Protein AF-A0A7X9DSJ4-F1 (afdb_monomer_lite)

Foldseek 3Di:
DDDDDDDDDDDDDDDDDDDDDDDDDDDDDDDDDDDDDDDDDDDDPPPPPPPPPQLWKWKFKDAAVPDTWIWIDDDQWIDIPQDTWGDDPQWIWDGHNNWTWIWGQDPQWIFTATNNFTGTWGWDADPFKIKIWDDRRNKTWMWMFGQFWTWIDTVQWIDTWGHDDDQKIKDWITDNPDIGIIIMGIDSDHSVNCRVPVVSRVSVRVNRVVD

Secondary structure (DSSP, 8-state):
-----------------------------------------PPP---------TT-EEEEEEETTTEEEEEEE-SSEEE-SSEEEEEETTEEEEEETTEEEEEEEETTEEEEEETTEEEEEEEEEETTEEEEEEEETTEEEEEEEESSEEEEEETTEEEEEEEEETTEEEEEEEETTEEEEEEEEEESS-HHHHHH-HHHHHHHHHHHH--

Structure (mmCIF, N/CA/C/O backbone):
data_AF-A0A7X9DSJ4-F1
#
_entry.id   AF-A0A7X9DSJ4-F1
#
loop_
_atom_site.group_PDB
_atom_site.id
_atom_site.type_symbol
_atom_site.label_atom_id
_atom_site.label_alt_id
_atom_site.label_comp_id
_atom_site.label_asym_id
_atom_site.label_entity_id
_atom_site.label_seq_id
_atom_site.pdbx_PDB_ins_code
_atom_site.Cartn_x
_atom_site.Cartn_y
_atom_site.Cartn_z
_atom_site.occupancy
_atom_site.B_iso_or_equiv
_atom_site.auth_seq_id
_atom_site.auth_comp_id
_atom_site.auth_asym_id
_atom_site.auth_atom_id
_atom_site.pdbx_PDB_model_num
ATOM 1 N N . MET A 1 1 ? 26.636 21.315 -38.950 1.00 48.81 1 MET A N 1
ATOM 2 C CA . MET A 1 1 ? 25.655 21.367 -40.055 1.00 48.81 1 MET A CA 1
ATOM 3 C C . MET A 1 1 ? 26.065 20.341 -41.105 1.00 48.81 1 MET A C 1
ATOM 5 O O . MET A 1 1 ? 26.840 20.659 -41.990 1.00 48.81 1 MET A O 1
ATOM 9 N N . VAL A 1 2 ? 25.610 19.097 -40.946 1.00 44.59 2 VAL A N 1
ATOM 10 C CA . VAL A 1 2 ? 25.737 17.992 -41.918 1.00 44.59 2 VAL A CA 1
ATOM 11 C C . VAL A 1 2 ? 24.377 17.284 -41.925 1.00 44.59 2 VAL A C 1
ATOM 13 O O . VAL A 1 2 ? 23.635 17.396 -40.947 1.00 44.59 2 VAL A O 1
ATOM 16 N N . GLN A 1 3 ? 23.993 16.673 -43.043 1.00 40.19 3 GLN A N 1
ATOM 17 C CA . GLN A 1 3 ? 22.595 16.408 -43.380 1.00 40.19 3 GLN A CA 1
ATOM 18 C C . GLN A 1 3 ? 22.399 14.958 -43.846 1.00 40.19 3 GLN A C 1
ATOM 20 O O . GLN A 1 3 ? 23.207 14.482 -44.637 1.00 40.19 3 GLN A O 1
ATOM 25 N N . LYS A 1 4 ? 21.253 14.355 -43.479 1.00 41.06 4 LYS A N 1
ATOM 26 C CA . LYS A 1 4 ? 20.725 13.077 -44.015 1.00 41.06 4 LYS A CA 1
ATOM 27 C C . LYS A 1 4 ? 21.565 11.829 -43.613 1.00 41.06 4 LYS A C 1
ATOM 29 O O . LYS A 1 4 ? 22.638 11.979 -43.047 1.00 41.06 4 LYS A O 1
ATOM 34 N N . GLU A 1 5 ? 21.103 10.583 -43.764 1.00 55.12 5 GLU A N 1
ATOM 35 C CA . GLU A 1 5 ? 19.899 10.052 -44.436 1.00 55.12 5 GLU A CA 1
ATOM 36 C C . GLU A 1 5 ? 18.991 9.211 -43.519 1.00 55.12 5 GLU A C 1
ATOM 38 O O . GLU A 1 5 ? 19.437 8.582 -42.564 1.00 55.12 5 GLU A O 1
ATOM 43 N N . PHE A 1 6 ? 17.694 9.194 -43.846 1.00 46.56 6 PHE A N 1
ATOM 44 C CA . PHE A 1 6 ? 16.763 8.151 -43.408 1.00 46.56 6 PHE A CA 1
ATOM 45 C C . PHE A 1 6 ? 16.950 6.924 -44.306 1.00 46.56 6 PHE A C 1
ATOM 47 O O . PHE A 1 6 ? 17.015 7.076 -45.524 1.00 46.56 6 PHE A O 1
ATOM 54 N N . CYS A 1 7 ? 16.886 5.720 -43.739 1.00 44.53 7 CYS A N 1
ATOM 55 C CA . CYS A 1 7 ? 16.567 4.514 -44.501 1.00 44.53 7 CYS A CA 1
ATOM 56 C C . CYS A 1 7 ? 15.375 3.814 -43.838 1.00 44.53 7 CYS A C 1
ATOM 58 O O . CYS A 1 7 ? 15.340 3.672 -42.617 1.00 44.53 7 CYS A O 1
ATOM 60 N N . SER A 1 8 ? 14.372 3.439 -44.634 1.00 41.41 8 SER A N 1
ATOM 61 C CA . SER A 1 8 ? 13.097 2.892 -44.162 1.00 41.41 8 SER A CA 1
ATOM 62 C C . SER A 1 8 ? 12.791 1.598 -44.904 1.00 41.41 8 SER A C 1
ATOM 64 O O . SER A 1 8 ? 12.590 1.612 -46.117 1.00 41.41 8 SER A O 1
ATOM 66 N N . CYS A 1 9 ? 12.738 0.486 -44.172 1.00 50.91 9 CYS A N 1
ATOM 67 C CA . CYS A 1 9 ? 12.429 -0.834 -44.716 1.00 50.91 9 CYS A CA 1
ATOM 68 C C . CYS A 1 9 ? 11.018 -1.268 -44.302 1.00 50.91 9 CYS A C 1
ATOM 70 O O . CYS A 1 9 ? 10.842 -2.117 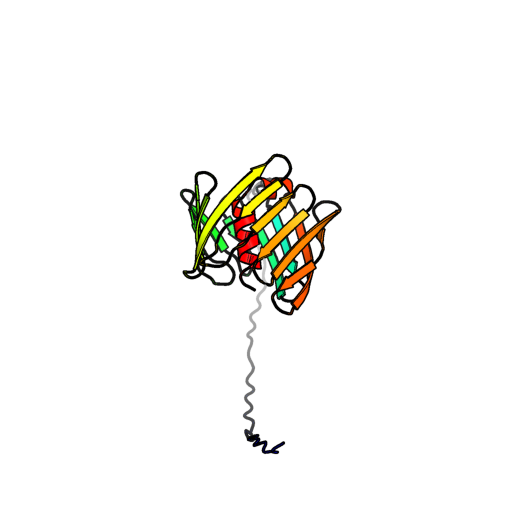-43.431 1.00 50.91 9 CYS A O 1
ATOM 72 N N . PHE A 1 10 ? 10.004 -0.689 -44.949 1.00 40.38 10 PHE A N 1
ATOM 73 C CA . PHE A 1 10 ? 8.662 -1.271 -44.955 1.00 40.38 10 PHE A CA 1
ATOM 74 C C . PHE A 1 10 ? 8.663 -2.525 -45.840 1.00 40.38 10 PHE A C 1
ATOM 76 O O . PHE A 1 10 ? 8.899 -2.433 -47.042 1.00 40.38 10 PHE A O 1
ATOM 83 N N . ALA A 1 11 ? 8.361 -3.685 -45.257 1.00 50.38 11 ALA A N 1
ATOM 84 C CA . ALA A 1 11 ? 8.130 -4.930 -45.986 1.00 50.38 11 ALA A CA 1
ATOM 85 C C . ALA A 1 11 ? 6.705 -5.421 -45.698 1.00 50.38 11 ALA A C 1
ATOM 87 O O . ALA A 1 11 ? 6.386 -5.774 -44.564 1.00 50.38 11 ALA A O 1
ATOM 88 N N . ALA A 1 12 ? 5.844 -5.421 -46.717 1.00 42.59 12 ALA A N 1
ATOM 89 C CA . ALA A 1 12 ? 4.442 -5.816 -46.599 1.00 42.59 12 ALA A CA 1
ATOM 90 C C . ALA A 1 12 ? 4.028 -6.740 -47.756 1.00 42.59 12 ALA A C 1
ATOM 92 O O . ALA A 1 12 ? 3.928 -6.297 -48.897 1.00 42.59 12 ALA A O 1
ATOM 93 N N . ALA A 1 13 ? 3.772 -8.013 -47.444 1.00 40.38 13 ALA A N 1
ATOM 94 C CA . ALA A 1 13 ? 3.062 -8.989 -48.277 1.00 40.38 13 ALA A CA 1
ATOM 95 C C . ALA A 1 13 ? 2.687 -10.212 -47.411 1.00 40.38 13 ALA A C 1
ATOM 97 O O . ALA A 1 13 ? 3.508 -10.658 -46.613 1.00 40.38 13 ALA A O 1
ATOM 98 N N . GLY A 1 14 ? 1.476 -10.766 -47.554 1.00 36.03 14 GLY A N 1
ATOM 99 C CA . GLY A 1 14 ? 1.031 -11.930 -46.764 1.00 36.03 14 GLY A CA 1
ATOM 100 C C . GLY A 1 14 ? -0.454 -12.266 -46.948 1.00 36.03 14 GLY A C 1
ATOM 101 O O . GLY A 1 14 ? -1.295 -11.795 -46.191 1.00 36.03 14 GLY A O 1
ATOM 102 N N . ILE A 1 15 ? -0.774 -13.030 -47.997 1.00 42.31 15 ILE A N 1
ATOM 103 C CA . ILE A 1 15 ? -2.127 -13.322 -48.525 1.00 42.31 15 ILE A CA 1
ATOM 104 C C . ILE A 1 15 ? -2.072 -14.791 -49.036 1.00 42.31 15 ILE A C 1
ATOM 106 O O . ILE A 1 15 ? -1.018 -15.186 -49.528 1.00 42.31 15 ILE A O 1
ATOM 110 N N . LEU A 1 16 ? -3.067 -15.689 -48.922 1.00 34.41 16 LEU A N 1
ATOM 111 C CA . LEU A 1 16 ? -4.536 -15.560 -48.913 1.00 34.41 16 LEU A CA 1
ATOM 112 C C . LEU A 1 16 ? -5.234 -16.486 -47.873 1.00 34.41 16 LEU A C 1
ATOM 114 O O . LEU A 1 16 ? -4.630 -17.394 -47.314 1.00 34.41 16 LEU A O 1
ATOM 118 N N . VAL A 1 17 ? -6.536 -16.244 -47.676 1.00 38.84 17 VAL A N 1
ATOM 119 C CA . VAL A 1 17 ? -7.607 -17.105 -47.112 1.00 38.84 17 VAL A CA 1
ATOM 120 C C . VAL A 1 17 ? -7.416 -18.631 -47.235 1.00 38.84 17 VAL A C 1
ATOM 122 O O . VAL A 1 17 ? -7.127 -19.126 -48.321 1.00 38.84 17 VAL A O 1
ATOM 125 N N . VAL A 1 18 ? -7.839 -19.374 -46.197 1.00 41.22 18 VAL A N 1
ATOM 126 C CA . VAL A 1 18 ? -8.614 -20.627 -46.362 1.00 41.22 18 VAL A CA 1
ATOM 127 C C . VAL A 1 18 ? -9.866 -20.586 -45.470 1.00 41.22 18 VAL A C 1
ATOM 129 O O . VAL A 1 18 ? -9.821 -20.116 -44.335 1.00 41.22 18 VAL A O 1
ATOM 132 N N . LEU A 1 19 ? -10.989 -21.057 -46.016 1.00 43.16 19 LEU A N 1
ATOM 133 C CA . LEU A 1 19 ? -12.319 -21.133 -45.403 1.00 43.16 19 LEU A CA 1
ATOM 134 C C . LEU A 1 19 ? -12.604 -22.572 -44.934 1.00 43.16 19 LEU A C 1
ATOM 136 O O . LEU A 1 19 ? -12.392 -23.494 -45.715 1.00 43.16 19 LEU A O 1
ATOM 140 N N . SER A 1 20 ? -13.180 -22.755 -43.740 1.00 44.22 20 SER A N 1
ATOM 141 C CA . SER A 1 20 ? -13.766 -24.039 -43.307 1.00 44.22 20 SER A CA 1
ATOM 142 C C . SER A 1 20 ? -15.042 -23.822 -42.491 1.00 44.22 20 SER A C 1
ATOM 144 O O . SER A 1 20 ? -15.003 -23.206 -41.430 1.00 44.22 20 SER A O 1
ATOM 146 N N . ILE A 1 21 ? -16.169 -24.350 -42.980 1.00 48.97 21 ILE A N 1
ATOM 147 C CA . ILE A 1 21 ? -17.488 -24.303 -42.329 1.00 48.97 21 ILE A CA 1
ATOM 148 C C . ILE A 1 21 ? -17.984 -25.740 -42.138 1.00 48.97 21 ILE A C 1
ATOM 150 O O . ILE A 1 21 ? -18.268 -26.395 -43.137 1.00 48.97 21 ILE A O 1
ATOM 154 N N . ILE A 1 22 ? -18.138 -26.215 -40.893 1.00 53.00 22 ILE A N 1
ATOM 155 C CA . ILE A 1 22 ? -18.895 -27.446 -40.583 1.00 53.00 22 ILE A CA 1
ATOM 156 C C . ILE A 1 22 ? -19.681 -27.299 -39.260 1.00 53.00 22 ILE A C 1
ATOM 158 O O . ILE A 1 22 ? -19.125 -27.374 -38.170 1.00 53.00 22 ILE A O 1
ATOM 162 N N . LEU A 1 23 ? -20.997 -27.131 -39.401 1.00 42.78 23 LEU A N 1
ATOM 163 C CA . LEU A 1 23 ? -22.072 -27.690 -38.551 1.00 42.78 23 LEU A CA 1
ATOM 164 C C . LEU A 1 23 ? -22.649 -28.911 -39.327 1.00 42.78 23 LEU A C 1
ATOM 166 O O . LEU A 1 23 ? -22.328 -28.996 -40.518 1.00 42.78 23 LEU A O 1
ATOM 170 N N .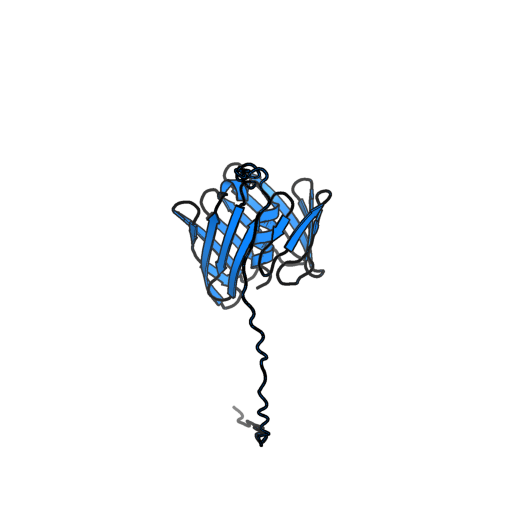 PRO A 1 24 ? -23.492 -29.838 -38.794 1.00 51.16 24 PRO A N 1
ATOM 171 C CA . PRO A 1 24 ? -24.394 -29.792 -37.619 1.00 51.16 24 PRO A CA 1
ATOM 172 C C . PRO A 1 24 ? -23.887 -30.714 -36.459 1.00 51.16 24 PRO A C 1
ATOM 174 O O . PRO A 1 24 ? -22.676 -30.740 -36.284 1.00 51.16 24 PRO A O 1
ATOM 177 N N . VAL A 1 25 ? -24.607 -31.422 -35.556 1.00 44.41 25 VAL A N 1
ATOM 178 C CA . VAL A 1 25 ? -25.984 -31.986 -35.438 1.00 44.41 25 VAL A CA 1
ATOM 179 C C . VAL A 1 25 ? -26.452 -32.041 -33.967 1.00 44.41 25 VAL A C 1
ATOM 181 O O . VAL A 1 25 ? -25.642 -32.212 -33.063 1.00 44.41 25 VAL A O 1
ATOM 184 N N . LEU A 1 26 ? -27.774 -31.968 -33.748 1.00 45.47 26 LEU A N 1
ATOM 185 C CA . LEU A 1 26 ? -28.480 -32.307 -32.500 1.00 45.47 26 LEU A CA 1
ATOM 186 C C . LEU A 1 26 ? -29.416 -33.518 -32.709 1.00 45.47 26 LEU A C 1
ATOM 188 O O . LEU A 1 26 ? -30.220 -33.486 -33.641 1.00 45.47 26 LEU A O 1
ATOM 192 N N . PRO A 1 27 ? -29.412 -34.513 -31.807 1.00 51.09 27 PRO A N 1
ATOM 193 C CA . PRO A 1 27 ? -30.591 -35.291 -31.416 1.00 51.09 27 PRO A CA 1
ATOM 194 C C . PRO A 1 27 ? -31.089 -34.781 -30.042 1.00 51.09 27 PRO A C 1
ATOM 196 O O . PRO A 1 27 ? -30.285 -34.545 -29.148 1.00 51.09 27 PRO A O 1
ATOM 199 N N . VAL A 1 28 ? -32.362 -34.469 -29.783 1.00 43.53 28 VAL A N 1
ATOM 200 C CA . VAL A 1 28 ? -33.632 -35.146 -30.120 1.00 43.53 28 VAL A CA 1
ATOM 201 C C . VAL A 1 28 ? -33.773 -36.513 -29.447 1.00 43.53 28 VAL A C 1
ATOM 203 O O . VAL A 1 28 ? -33.491 -37.550 -30.038 1.00 43.53 28 VAL A O 1
ATOM 206 N N . ALA A 1 29 ? -34.311 -36.489 -28.229 1.00 46.31 29 ALA A N 1
ATOM 207 C CA . ALA A 1 29 ? -35.190 -37.521 -27.689 1.00 46.31 29 ALA A CA 1
ATOM 208 C C . ALA A 1 29 ? -36.151 -36.849 -26.695 1.00 46.31 29 ALA A C 1
ATOM 210 O O . ALA A 1 29 ? -35.713 -36.098 -25.826 1.00 46.31 29 ALA A O 1
ATOM 211 N N . ALA A 1 30 ? -37.450 -37.094 -26.836 1.00 43.50 30 ALA A N 1
ATOM 212 C CA . ALA A 1 30 ? -38.469 -36.656 -25.888 1.00 43.50 30 ALA A CA 1
ATOM 213 C C . ALA A 1 30 ? -39.299 -37.871 -25.485 1.00 43.50 30 ALA A C 1
ATOM 215 O O . ALA A 1 30 ? -39.653 -38.673 -26.350 1.00 43.50 30 ALA A O 1
ATOM 216 N N . GLN A 1 31 ? -39.638 -37.989 -24.202 1.00 39.28 31 GLN A N 1
ATOM 217 C CA . GLN A 1 31 ? -40.705 -38.882 -23.769 1.00 39.28 31 GLN A CA 1
ATOM 218 C C . GLN A 1 31 ? -41.335 -38.390 -22.467 1.00 39.28 31 GLN A C 1
ATOM 220 O O . GLN A 1 31 ? -40.657 -38.132 -21.476 1.00 39.28 31 GLN A O 1
ATOM 225 N N . THR A 1 32 ? -42.653 -38.262 -22.519 1.00 39.47 32 THR A N 1
ATOM 226 C CA . THR A 1 32 ? -43.556 -38.040 -21.392 1.00 39.47 32 THR A CA 1
ATOM 227 C C . THR A 1 32 ? -44.101 -39.414 -21.003 1.00 39.47 32 THR A C 1
ATOM 229 O O . THR A 1 32 ? -44.481 -40.145 -21.913 1.00 39.47 32 THR A O 1
ATOM 232 N N . ASP A 1 33 ? -44.152 -39.776 -19.716 1.00 31.28 33 ASP A N 1
ATOM 233 C CA . ASP A 1 33 ? -45.454 -39.943 -19.047 1.00 31.28 33 ASP A CA 1
ATOM 234 C C . ASP A 1 33 ? -45.400 -40.136 -17.518 1.00 31.28 33 ASP A C 1
ATOM 236 O O . ASP A 1 33 ? -44.342 -40.218 -16.896 1.00 31.28 33 ASP A O 1
ATOM 240 N N . SER A 1 34 ? -46.593 -40.093 -16.927 1.00 35.91 34 SER A N 1
ATOM 241 C CA . SER A 1 34 ? -46.921 -39.884 -15.517 1.00 35.91 34 SER A CA 1
ATOM 242 C C . SER A 1 34 ? -46.767 -41.088 -14.562 1.00 35.91 34 SER A C 1
ATOM 244 O O . SER A 1 34 ? -47.079 -42.207 -14.950 1.00 35.91 34 SER A O 1
ATOM 246 N N . SER A 1 35 ? -46.398 -40.789 -13.298 1.00 38.53 35 SER A N 1
ATOM 247 C CA . SER A 1 35 ? -47.011 -41.182 -11.992 1.00 38.53 35 SER A CA 1
ATOM 248 C C . SER A 1 35 ? -47.638 -42.587 -11.764 1.00 38.53 35 SER A C 1
ATOM 250 O O . SER A 1 35 ? -48.257 -43.121 -12.677 1.00 38.53 35 SER A O 1
ATOM 252 N N . PRO A 1 36 ? -47.652 -43.139 -10.513 1.00 48.50 36 PRO A N 1
ATOM 253 C CA . PRO A 1 36 ? -47.895 -42.366 -9.278 1.00 48.50 36 PRO A CA 1
ATOM 254 C C . PRO A 1 36 ? -47.205 -42.791 -7.953 1.00 48.50 36 PRO A C 1
ATOM 256 O O . PRO A 1 36 ? -46.756 -43.914 -7.763 1.00 48.50 36 PRO A O 1
ATOM 259 N N . ALA A 1 37 ? -47.288 -41.863 -6.991 1.00 38.44 37 ALA A N 1
ATOM 260 C CA . ALA A 1 37 ? -47.445 -42.059 -5.541 1.00 38.44 37 ALA A CA 1
ATOM 261 C C . ALA A 1 37 ? -46.480 -42.982 -4.755 1.00 38.44 37 ALA A C 1
ATOM 263 O O . ALA A 1 37 ? -46.676 -44.192 -4.648 1.00 38.44 37 ALA A O 1
ATOM 264 N N . HIS A 1 38 ? -45.625 -42.343 -3.950 1.00 37.19 38 HIS A N 1
ATOM 265 C CA . HIS A 1 38 ? -45.510 -42.665 -2.521 1.00 37.19 38 HIS A CA 1
ATOM 266 C C . HIS A 1 38 ? -45.500 -41.368 -1.698 1.00 37.19 38 HIS A C 1
ATOM 268 O O . HIS A 1 38 ? -45.131 -40.316 -2.214 1.00 37.19 38 HIS A O 1
ATOM 274 N N . SER A 1 39 ? -45.965 -41.436 -0.448 1.00 49.19 39 SER A N 1
ATOM 275 C CA . SER A 1 39 ? -46.185 -40.272 0.422 1.00 49.19 39 SER A CA 1
ATOM 276 C C . SER A 1 39 ? -45.361 -40.397 1.700 1.00 49.19 39 SER A C 1
ATOM 278 O O . SER A 1 39 ? -45.647 -41.271 2.514 1.00 49.19 39 SER A O 1
ATOM 280 N N . ALA A 1 40 ? -44.389 -39.506 1.889 1.00 40.47 40 ALA A N 1
ATOM 281 C CA . ALA A 1 40 ? -43.654 -39.306 3.139 1.00 40.47 40 ALA A CA 1
ATOM 282 C C . ALA A 1 40 ? -43.169 -37.844 3.233 1.00 40.47 40 ALA A C 1
ATOM 284 O O . ALA A 1 40 ? -43.084 -37.170 2.211 1.00 40.47 40 ALA A O 1
ATOM 285 N N . GLU A 1 41 ? -42.929 -37.383 4.462 1.00 37.59 41 GLU A N 1
ATOM 286 C CA . GLU A 1 41 ? -42.745 -36.000 4.941 1.00 37.59 41 GLU A CA 1
ATOM 287 C C . GLU A 1 41 ? -42.092 -34.920 4.041 1.00 37.59 41 GLU A C 1
ATOM 289 O O . GLU A 1 41 ? -41.207 -35.201 3.230 1.00 37.59 41 GLU A O 1
ATOM 294 N N . PRO A 1 42 ? -42.437 -33.630 4.267 1.00 47.00 42 PRO A N 1
ATOM 295 C CA . PRO A 1 42 ? -41.604 -32.525 3.811 1.00 47.00 42 PRO A CA 1
ATOM 296 C C . PRO A 1 42 ? -40.302 -32.491 4.636 1.00 47.00 42 PRO A C 1
ATOM 298 O O . PRO A 1 42 ? -40.380 -32.482 5.866 1.00 47.00 42 PRO A O 1
ATOM 301 N N . PRO A 1 43 ? -39.109 -32.422 4.018 1.00 46.03 43 PRO A N 1
ATOM 302 C CA . PRO A 1 43 ? -37.910 -32.053 4.759 1.00 46.03 43 PRO A CA 1
ATOM 303 C C . PRO A 1 43 ? -38.076 -30.619 5.274 1.00 46.03 43 PRO A C 1
ATOM 305 O O . PRO A 1 43 ? -38.567 -29.751 4.545 1.00 46.03 43 PRO A O 1
ATOM 308 N N . ASP A 1 44 ? -37.694 -30.387 6.530 1.00 38.53 44 ASP A N 1
ATOM 309 C CA . ASP A 1 44 ? -37.884 -29.103 7.199 1.00 38.53 44 ASP A CA 1
ATOM 310 C C . ASP A 1 44 ? -37.329 -27.922 6.402 1.00 38.53 44 ASP A C 1
ATOM 312 O O . ASP A 1 44 ? -36.310 -28.012 5.709 1.00 38.53 44 ASP A O 1
ATOM 316 N N . ALA A 1 45 ? -37.971 -26.768 6.584 1.00 45.09 45 ALA A N 1
ATOM 317 C CA . ALA A 1 45 ? -37.406 -25.498 6.173 1.00 45.09 45 ALA A CA 1
ATOM 318 C C . ALA A 1 45 ? -36.155 -25.208 7.017 1.00 45.09 45 ALA A C 1
ATOM 320 O O . ALA A 1 45 ? -36.218 -24.501 8.026 1.00 45.09 45 ALA A O 1
ATOM 321 N N . ILE A 1 46 ? -35.005 -25.718 6.565 1.00 44.75 46 ILE A N 1
ATOM 322 C CA . ILE A 1 46 ? -33.697 -25.171 6.913 1.00 44.75 46 ILE A CA 1
ATOM 323 C C . ILE A 1 46 ? -33.679 -23.751 6.350 1.00 44.75 46 ILE A C 1
ATOM 325 O O . ILE A 1 46 ? -33.235 -23.487 5.235 1.00 44.75 46 ILE A O 1
ATOM 329 N N . SER A 1 47 ? -34.212 -22.827 7.145 1.00 46.91 47 SER A N 1
ATOM 330 C CA . SER A 1 47 ? -33.850 -21.429 7.068 1.00 46.91 47 SER A CA 1
ATOM 331 C C . SER A 1 47 ? -32.360 -21.390 7.357 1.00 46.91 47 SER A C 1
ATOM 333 O O . SER A 1 47 ? -31.965 -21.377 8.523 1.00 46.91 47 SER A O 1
ATOM 335 N N . GLU A 1 48 ? -31.543 -21.413 6.301 1.00 41.47 48 GLU A N 1
ATOM 336 C CA . GLU A 1 48 ? -30.138 -21.046 6.388 1.00 41.47 48 GLU A CA 1
ATOM 337 C C . GLU A 1 48 ? -30.101 -19.669 7.045 1.00 41.47 48 GLU A C 1
ATOM 339 O O . GLU A 1 48 ? -30.408 -18.644 6.430 1.00 41.47 48 GLU A O 1
ATOM 344 N N . ALA A 1 49 ? -29.787 -19.654 8.342 1.00 42.00 49 ALA A N 1
ATOM 345 C CA . ALA A 1 49 ? -29.340 -18.450 8.997 1.00 42.00 49 ALA A CA 1
ATOM 346 C C . ALA A 1 49 ? -28.116 -18.027 8.194 1.00 42.00 49 ALA A C 1
ATOM 348 O O . ALA A 1 49 ? -27.107 -18.731 8.206 1.00 42.00 49 ALA A O 1
ATOM 349 N N . ALA A 1 50 ? -28.254 -16.948 7.424 1.00 45.25 50 ALA A N 1
ATOM 350 C CA . ALA A 1 50 ? -27.158 -16.416 6.643 1.00 45.25 50 ALA A CA 1
ATOM 351 C C . ALA A 1 50 ? -26.055 -16.053 7.637 1.00 45.25 50 ALA A C 1
ATOM 353 O O . ALA A 1 50 ? -26.167 -15.035 8.324 1.00 45.25 50 ALA A O 1
ATOM 354 N N . GLU A 1 51 ? -25.052 -16.929 7.764 1.00 41.00 51 GLU A N 1
ATOM 355 C CA . GLU A 1 51 ? -23.926 -16.721 8.666 1.00 41.00 51 GLU A CA 1
ATOM 356 C C . GLU A 1 51 ? -23.388 -15.320 8.397 1.00 41.00 51 GLU A C 1
ATOM 358 O O . GLU A 1 51 ? -23.157 -14.967 7.234 1.00 41.00 51 GLU A O 1
ATOM 363 N N . GLU A 1 52 ? -23.245 -14.502 9.446 1.00 44.25 52 GLU A N 1
ATOM 364 C CA . GLU A 1 52 ? -22.787 -13.121 9.309 1.00 44.25 52 GLU A CA 1
ATOM 365 C C . GLU A 1 52 ? -21.366 -13.128 8.742 1.00 44.25 52 GLU A C 1
ATOM 367 O O . GLU A 1 52 ? -20.381 -13.232 9.474 1.00 44.25 52 GLU A O 1
ATOM 372 N N . SER A 1 53 ? -21.269 -13.085 7.408 1.00 47.59 53 SER A N 1
ATOM 373 C CA . SER A 1 53 ? -20.031 -13.404 6.709 1.00 47.59 53 SER A CA 1
ATOM 374 C C . SER A 1 53 ? -18.946 -12.443 7.195 1.00 47.59 53 SER A C 1
ATOM 376 O O . SER A 1 53 ? -19.144 -11.228 7.054 1.00 47.59 53 SER A O 1
ATOM 378 N N . PRO A 1 54 ? -17.843 -12.949 7.785 1.00 55.22 54 PRO A N 1
ATOM 379 C CA . PRO A 1 54 ? -16.978 -12.170 8.667 1.00 55.22 54 PRO A CA 1
ATOM 380 C C . PRO A 1 54 ? -16.530 -10.896 7.960 1.00 55.22 54 PRO A C 1
ATOM 382 O O . PRO A 1 54 ? -15.927 -10.978 6.890 1.00 55.22 54 PRO A O 1
ATOM 385 N N . ALA A 1 55 ? -16.922 -9.747 8.529 1.00 60.47 55 ALA A N 1
ATOM 386 C CA . ALA A 1 55 ? -17.174 -8.489 7.818 1.00 60.47 55 ALA A CA 1
ATOM 387 C C . ALA A 1 55 ? -16.140 -8.175 6.721 1.00 60.47 55 ALA A C 1
ATOM 389 O O . ALA A 1 55 ? -15.085 -7.586 6.967 1.00 60.47 55 ALA A O 1
ATOM 390 N N . ARG A 1 56 ? -16.456 -8.598 5.490 1.00 82.75 56 ARG A N 1
ATOM 391 C CA . ARG A 1 56 ? -15.496 -8.638 4.384 1.00 82.75 56 ARG A CA 1
ATOM 392 C C . ARG A 1 56 ? -15.133 -7.227 3.930 1.00 82.75 56 ARG A C 1
ATOM 394 O O . ARG A 1 56 ? -15.919 -6.553 3.265 1.00 82.75 56 ARG A O 1
ATOM 401 N N . CYS A 1 57 ? -13.918 -6.806 4.259 1.00 91.94 57 CYS A N 1
ATOM 402 C CA . CYS A 1 57 ? -13.363 -5.533 3.830 1.00 91.94 57 CYS A CA 1
ATOM 403 C C . CYS A 1 57 ? -13.055 -5.605 2.327 1.00 91.94 57 CYS A C 1
ATOM 405 O O . CYS A 1 57 ? -12.152 -6.324 1.913 1.00 91.94 57 CYS A O 1
ATOM 407 N N . ARG A 1 58 ? -13.803 -4.887 1.483 1.00 94.19 58 ARG A N 1
ATOM 408 C CA . ARG A 1 58 ? -13.474 -4.724 0.054 1.00 94.19 58 ARG A CA 1
ATOM 409 C C . ARG A 1 58 ? -12.911 -3.331 -0.175 1.00 94.19 58 ARG A C 1
ATOM 411 O O . ARG A 1 58 ? -13.503 -2.351 0.264 1.00 94.19 58 ARG A O 1
ATOM 418 N N . ILE A 1 59 ? -11.807 -3.243 -0.902 1.00 95.06 59 ILE A N 1
ATOM 419 C CA . ILE A 1 59 ? -11.146 -2.003 -1.296 1.00 95.06 59 ILE A CA 1
ATOM 420 C C . ILE A 1 59 ? -11.114 -1.953 -2.824 1.00 95.06 59 ILE A C 1
ATOM 422 O O . ILE A 1 59 ? -10.505 -2.809 -3.456 1.00 95.06 59 ILE A O 1
ATOM 426 N N . HIS A 1 60 ? -11.744 -0.940 -3.408 1.00 95.19 60 HIS A N 1
ATOM 427 C CA . HIS A 1 60 ? -11.653 -0.642 -4.834 1.00 95.19 60 HIS A CA 1
ATOM 428 C C . HIS A 1 60 ? -10.544 0.392 -5.072 1.00 95.19 60 HIS A C 1
ATOM 430 O O . HIS A 1 60 ? -10.570 1.471 -4.466 1.00 95.19 60 HIS A O 1
ATOM 436 N N . LEU A 1 61 ? -9.583 0.068 -5.940 1.00 94.00 61 LEU A N 1
ATOM 437 C CA . LEU A 1 61 ? -8.441 0.910 -6.308 1.00 94.00 61 LEU A CA 1
ATOM 438 C C . LEU A 1 61 ? -8.480 1.247 -7.797 1.00 94.00 61 LEU A C 1
ATOM 440 O O . LEU A 1 61 ? -8.494 0.348 -8.639 1.00 94.00 61 LEU A O 1
ATOM 444 N N . ARG A 1 62 ? -8.391 2.537 -8.133 1.00 94.31 62 ARG A N 1
ATOM 445 C CA . ARG A 1 62 ? -8.305 2.986 -9.526 1.00 94.31 62 ARG A CA 1
ATOM 446 C C . ARG A 1 62 ? -7.293 4.113 -9.694 1.00 94.31 62 ARG A C 1
ATOM 448 O O . ARG A 1 62 ? -7.438 5.162 -9.078 1.00 94.31 62 ARG A O 1
ATOM 455 N N . PHE A 1 63 ? -6.309 3.936 -10.575 1.00 91.38 63 PHE A N 1
ATOM 456 C CA . PHE A 1 63 ? -5.327 4.964 -10.954 1.00 91.38 63 PHE A CA 1
ATOM 457 C C . PHE A 1 63 ? -5.441 5.205 -12.468 1.00 91.38 63 PHE A C 1
ATOM 459 O O . PHE A 1 63 ? -4.839 4.491 -13.272 1.00 91.38 63 PHE A O 1
ATOM 466 N N . GLY A 1 64 ? -6.262 6.184 -12.861 1.00 88.75 64 GLY A N 1
ATOM 467 C CA . GLY A 1 64 ? -6.526 6.547 -14.257 1.00 88.75 64 GLY A CA 1
ATOM 468 C C . GLY A 1 64 ? -6.990 5.365 -15.118 1.00 88.75 64 GLY A C 1
ATOM 469 O O . GLY A 1 64 ? -8.100 4.854 -14.943 1.00 88.75 64 GLY A O 1
ATOM 470 N N . SER A 1 65 ? -6.126 4.974 -16.059 1.00 88.25 65 SER A N 1
ATOM 471 C CA . SER A 1 65 ? -6.217 3.770 -16.897 1.00 88.25 65 SER A CA 1
ATOM 472 C C . SER A 1 65 ? -5.127 2.728 -16.599 1.00 88.25 65 SER A C 1
ATOM 474 O O . SER A 1 65 ? -5.154 1.651 -17.189 1.00 88.25 65 SER A O 1
ATOM 476 N N . LEU A 1 66 ? -4.175 3.018 -15.700 1.00 85.00 66 LEU A N 1
ATOM 477 C CA . LEU A 1 66 ? -3.138 2.063 -15.293 1.00 85.00 66 LEU A CA 1
ATOM 478 C C . LEU A 1 66 ? -3.729 0.981 -14.389 1.00 85.00 66 LEU A C 1
ATOM 480 O O . LEU A 1 66 ? -3.496 -0.209 -14.601 1.00 85.00 66 LEU A O 1
ATOM 484 N N . LEU A 1 67 ? -4.487 1.402 -13.375 1.00 88.44 67 LEU A N 1
ATOM 485 C CA . LEU A 1 67 ? -5.060 0.520 -12.366 1.00 88.44 67 LEU A CA 1
ATOM 486 C C . LEU A 1 67 ? -6.584 0.617 -12.336 1.00 88.44 67 LEU A C 1
ATOM 488 O O . LEU A 1 67 ? -7.133 1.716 -12.293 1.00 88.44 67 LEU A O 1
ATOM 492 N N . ASN A 1 68 ? -7.226 -0.547 -12.270 1.00 92.44 68 ASN A N 1
ATOM 493 C CA . ASN A 1 68 ? -8.600 -0.762 -11.838 1.00 92.44 68 ASN A CA 1
ATOM 494 C C . ASN A 1 68 ? -8.652 -2.166 -11.207 1.00 92.44 68 ASN A C 1
ATOM 496 O O . ASN A 1 68 ? -8.532 -3.150 -11.932 1.00 92.44 68 ASN A O 1
ATOM 500 N N . GLU A 1 69 ? -8.722 -2.261 -9.879 1.00 91.56 69 GLU A N 1
ATOM 501 C CA . GLU A 1 69 ? -8.546 -3.510 -9.120 1.00 91.56 69 GLU A CA 1
ATOM 502 C C . GLU A 1 69 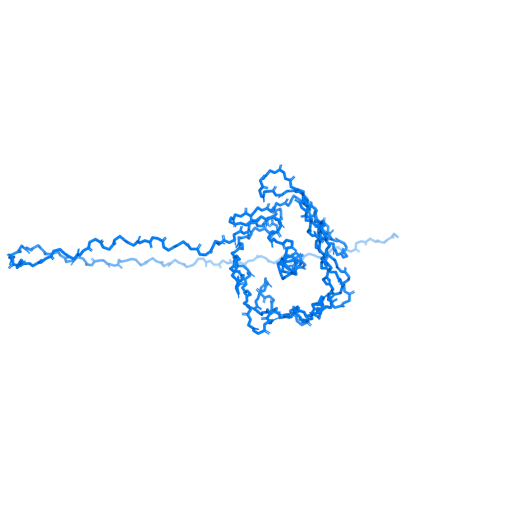? -9.454 -3.514 -7.881 1.00 91.56 69 GLU A C 1
ATOM 504 O O . GLU A 1 69 ? -9.411 -2.593 -7.063 1.00 91.56 69 GLU A O 1
ATOM 509 N N . ASP A 1 70 ? -10.244 -4.577 -7.721 1.00 93.88 70 ASP A N 1
ATOM 510 C CA . ASP A 1 70 ? -11.014 -4.846 -6.506 1.00 93.88 70 ASP A CA 1
ATOM 511 C C . ASP A 1 70 ? -10.252 -5.827 -5.610 1.00 93.88 70 ASP A C 1
ATOM 513 O O . ASP A 1 70 ? -10.054 -6.989 -5.966 1.00 93.88 70 ASP A O 1
ATOM 517 N N . VAL A 1 71 ? -9.854 -5.365 -4.425 1.00 93.94 71 VAL A N 1
ATOM 518 C CA . VAL A 1 71 ? -9.145 -6.153 -3.415 1.00 93.94 71 VAL A CA 1
ATOM 519 C C . VAL A 1 71 ? -10.100 -6.536 -2.287 1.00 93.94 71 VAL A C 1
ATOM 521 O O . VAL A 1 71 ? -10.624 -5.687 -1.569 1.00 93.94 71 VAL A O 1
ATOM 524 N N . LEU A 1 72 ? -10.302 -7.834 -2.100 1.00 94.50 72 LEU A N 1
ATOM 525 C CA . LEU A 1 72 ? -10.902 -8.429 -0.916 1.00 94.50 72 LEU A CA 1
ATOM 526 C C . LEU A 1 72 ? -9.832 -8.601 0.172 1.00 94.50 72 LEU A C 1
ATOM 528 O O . LEU A 1 72 ? -8.782 -9.197 -0.063 1.00 94.50 72 LEU A O 1
ATOM 532 N N . VAL A 1 73 ? -10.116 -8.095 1.366 1.00 93.25 73 VAL A N 1
ATOM 533 C CA . VAL A 1 73 ? -9.296 -8.211 2.571 1.00 93.25 73 VAL A CA 1
ATOM 534 C C . VAL A 1 73 ? -10.076 -9.024 3.600 1.00 93.25 73 VAL A C 1
ATOM 536 O O . VAL A 1 73 ? -11.133 -8.614 4.082 1.00 93.25 73 VAL A O 1
ATOM 539 N N . GLU A 1 74 ? -9.524 -10.180 3.938 1.00 91.50 74 GLU A N 1
ATOM 540 C CA . GLU A 1 74 ? -9.984 -11.064 5.004 1.00 91.50 74 GLU A CA 1
ATOM 541 C C . GLU A 1 74 ? -9.004 -10.945 6.195 1.00 91.50 74 GLU A C 1
ATOM 543 O O . GLU A 1 74 ? -8.201 -10.006 6.270 1.00 91.50 74 GLU A O 1
ATOM 548 N N . GLU A 1 75 ? -9.062 -11.858 7.164 1.00 87.62 75 GLU A N 1
ATOM 549 C CA . GLU A 1 75 ? -8.136 -11.851 8.305 1.00 87.62 75 GLU A CA 1
ATOM 550 C C . GLU A 1 75 ? -6.704 -12.184 7.845 1.00 87.62 75 GLU A C 1
ATOM 552 O O . GLU A 1 75 ? -5.832 -11.311 7.832 1.00 87.62 75 GLU A O 1
ATOM 557 N N . LYS A 1 76 ? -6.509 -13.423 7.369 1.00 91.94 76 LYS A N 1
ATOM 558 C CA . LYS A 1 76 ? -5.222 -14.011 6.948 1.00 91.94 76 LYS A CA 1
ATOM 559 C C . LYS A 1 76 ? -5.014 -14.055 5.425 1.00 91.94 76 LYS A C 1
ATOM 561 O O . LYS A 1 76 ? -4.154 -14.783 4.931 1.00 91.94 76 LYS A O 1
ATOM 566 N N . ARG A 1 77 ? -5.829 -13.337 4.646 1.00 93.88 77 ARG A N 1
ATOM 567 C CA . ARG A 1 77 ? -5.808 -13.383 3.174 1.00 93.88 77 ARG A CA 1
ATOM 568 C C . ARG A 1 77 ? -6.192 -12.045 2.564 1.00 93.88 77 ARG A C 1
ATOM 570 O O . ARG A 1 77 ? -7.101 -11.372 3.041 1.00 93.88 77 ARG A O 1
ATOM 577 N N . ILE A 1 78 ? -5.508 -11.684 1.485 1.00 93.81 78 ILE A N 1
ATOM 578 C CA . ILE A 1 78 ? -5.755 -10.475 0.703 1.00 93.81 78 ILE A CA 1
ATOM 579 C C . ILE A 1 78 ? -5.714 -10.874 -0.775 1.00 93.81 78 ILE A C 1
ATOM 581 O O . ILE A 1 78 ? -4.711 -11.417 -1.240 1.00 93.81 78 ILE A O 1
ATOM 585 N N . GLN A 1 79 ? -6.803 -10.654 -1.512 1.00 94.81 79 GLN A N 1
ATOM 586 C CA . GLN A 1 79 ? -6.968 -11.154 -2.877 1.00 94.81 79 GLN A CA 1
ATOM 587 C C . GLN A 1 79 ? -7.677 -10.149 -3.791 1.00 94.81 79 GLN A C 1
ATOM 589 O O . GLN A 1 79 ? -8.722 -9.623 -3.434 1.00 94.81 79 GLN A O 1
ATOM 594 N N . GLY A 1 80 ? -7.163 -9.970 -5.003 1.00 92.12 80 GLY A N 1
ATOM 595 C CA . GLY A 1 80 ? -7.824 -9.292 -6.116 1.00 92.12 80 GLY A CA 1
ATOM 596 C C . GLY A 1 80 ? -7.621 -10.062 -7.424 1.00 92.12 80 GLY A C 1
ATOM 597 O O . GLY A 1 80 ? -7.311 -11.256 -7.408 1.00 92.12 80 GLY A O 1
ATOM 598 N N . SER A 1 81 ? -7.782 -9.388 -8.561 1.00 90.94 81 SER A N 1
ATOM 599 C CA . SER A 1 81 ? -7.492 -9.928 -9.899 1.00 90.94 81 SER A CA 1
ATOM 600 C C . SER A 1 81 ? -5.997 -10.156 -10.144 1.00 90.94 81 SER A C 1
ATOM 602 O O . SER A 1 81 ? -5.626 -11.114 -10.815 1.00 90.94 81 SER A O 1
ATOM 604 N N . ASN A 1 82 ? -5.140 -9.297 -9.590 1.00 88.44 82 ASN A N 1
ATOM 605 C CA . ASN A 1 82 ? -3.686 -9.321 -9.763 1.00 88.44 82 ASN A CA 1
ATOM 606 C C . ASN A 1 82 ? -2.931 -9.529 -8.437 1.00 88.44 82 ASN A C 1
ATOM 608 O O . ASN A 1 82 ? -1.702 -9.442 -8.393 1.00 88.44 82 ASN A O 1
ATOM 612 N N . LEU A 1 83 ? -3.654 -9.785 -7.347 1.00 92.06 83 LEU A N 1
ATOM 613 C CA . LEU A 1 83 ? -3.133 -9.871 -5.987 1.00 92.06 83 LEU A CA 1
ATOM 614 C C . LEU A 1 83 ? -3.629 -11.156 -5.321 1.00 92.06 83 LEU A C 1
ATOM 616 O O . LEU A 1 83 ? -4.816 -11.464 -5.361 1.00 92.06 83 LEU A O 1
ATOM 620 N N . SER A 1 84 ? -2.743 -11.903 -4.673 1.00 95.19 84 SER A N 1
ATOM 621 C CA . SER A 1 84 ? -3.114 -13.044 -3.833 1.00 95.19 84 SER A CA 1
ATOM 622 C C . SER A 1 84 ? -2.023 -13.276 -2.799 1.00 95.19 84 SER A C 1
ATOM 624 O O . SER A 1 84 ? -1.050 -13.975 -3.079 1.00 95.19 84 SER A O 1
ATOM 626 N N . ILE A 1 85 ? -2.199 -12.705 -1.610 1.00 96.31 85 ILE A N 1
ATOM 627 C CA . ILE A 1 85 ? -1.299 -12.837 -0.461 1.00 96.31 85 ILE A CA 1
ATOM 628 C C . ILE A 1 85 ? -2.035 -13.554 0.679 1.00 96.31 85 ILE A C 1
ATOM 630 O O . ILE A 1 85 ? -3.228 -13.334 0.905 1.00 96.31 85 ILE A O 1
ATOM 634 N N . ARG A 1 86 ? -1.321 -14.427 1.391 1.00 97.00 86 ARG A N 1
ATOM 635 C CA . ARG A 1 86 ? -1.768 -15.143 2.594 1.00 97.00 86 ARG A CA 1
ATOM 636 C C . ARG A 1 86 ? -0.822 -14.856 3.754 1.00 97.00 86 ARG A C 1
ATOM 638 O O . ARG A 1 86 ? 0.333 -14.523 3.512 1.00 97.00 86 ARG A O 1
ATOM 645 N N . GLU A 1 87 ? -1.312 -14.994 4.979 1.00 95.81 87 GLU A N 1
ATOM 646 C CA . GLU A 1 87 ? -0.535 -14.903 6.218 1.00 95.81 87 GLU A CA 1
ATOM 647 C C . GLU A 1 87 ? -0.464 -16.272 6.906 1.00 95.81 87 GLU A C 1
ATOM 649 O O . GLU A 1 87 ? -1.485 -16.935 7.095 1.00 95.81 87 GLU A O 1
ATOM 654 N N . GLU A 1 88 ? 0.750 -16.679 7.269 1.00 96.56 88 GLU A N 1
ATOM 655 C CA . GLU A 1 88 ? 1.060 -17.918 7.987 1.00 96.56 88 GLU A CA 1
ATOM 656 C C . GLU A 1 88 ? 2.293 -17.658 8.866 1.00 96.56 88 GLU A C 1
ATOM 658 O O . GLU A 1 88 ? 3.300 -17.142 8.379 1.00 96.56 88 GLU A O 1
ATOM 663 N N . ASP A 1 89 ? 2.214 -17.948 10.166 1.00 94.12 89 ASP A N 1
ATOM 664 C CA . ASP A 1 89 ? 3.272 -17.699 11.162 1.00 94.12 89 ASP A CA 1
ATOM 665 C C . ASP A 1 89 ? 3.892 -16.279 11.114 1.00 94.12 89 ASP A C 1
ATOM 667 O O . ASP A 1 89 ? 5.112 -16.078 11.236 1.00 94.12 89 ASP A O 1
ATOM 671 N N . GLY A 1 90 ? 3.041 -15.265 10.901 1.00 92.12 90 GLY A N 1
ATOM 672 C CA . GLY A 1 90 ? 3.433 -13.857 10.772 1.00 92.12 90 GLY A CA 1
ATOM 673 C C . GLY A 1 90 ? 4.171 -13.525 9.469 1.00 92.12 90 GLY A C 1
ATOM 674 O O . GLY A 1 90 ? 4.725 -12.432 9.332 1.00 92.12 90 GLY A O 1
ATOM 675 N N . ILE A 1 91 ? 4.222 -14.458 8.517 1.00 96.56 91 ILE A N 1
ATOM 676 C CA . ILE A 1 91 ? 4.814 -14.285 7.193 1.00 96.56 91 ILE A CA 1
ATOM 677 C C . ILE A 1 91 ? 3.688 -14.106 6.176 1.00 96.56 91 ILE A C 1
ATOM 679 O O . ILE A 1 91 ? 2.891 -15.008 5.929 1.00 96.56 91 ILE A O 1
ATOM 683 N N . PHE A 1 92 ? 3.676 -12.948 5.530 1.00 97.00 92 PHE A N 1
ATOM 684 C CA . PHE A 1 92 ? 2.858 -12.670 4.362 1.00 97.00 92 PHE A CA 1
ATOM 685 C C . PHE A 1 92 ? 3.564 -13.210 3.119 1.00 97.00 92 PHE A C 1
ATOM 687 O O . PHE A 1 92 ? 4.721 -12.865 2.872 1.00 97.00 92 PHE A O 1
ATOM 694 N N . TYR A 1 93 ? 2.900 -14.042 2.320 1.00 96.56 93 TYR A N 1
ATOM 695 C CA . TYR A 1 93 ? 3.465 -14.572 1.076 1.00 96.56 93 TYR A CA 1
ATOM 696 C C . TYR A 1 93 ? 2.425 -14.746 -0.034 1.00 96.56 93 TYR A C 1
ATOM 698 O O . TYR A 1 93 ? 1.234 -14.921 0.225 1.00 96.56 93 TYR A O 1
ATOM 706 N N . GLY A 1 94 ? 2.880 -14.712 -1.287 1.00 95.69 94 GLY A N 1
ATOM 707 C CA . GLY A 1 94 ? 2.048 -14.932 -2.466 1.00 95.69 94 GLY A CA 1
ATOM 708 C C . GLY A 1 94 ? 2.494 -14.080 -3.650 1.00 95.69 94 GLY A C 1
ATOM 709 O O . GLY A 1 94 ? 3.685 -14.009 -3.941 1.00 95.69 94 GLY A O 1
ATOM 710 N N . PHE A 1 95 ? 1.547 -13.432 -4.330 1.00 93.44 95 PHE A N 1
ATOM 711 C CA . PHE A 1 95 ? 1.807 -12.653 -5.545 1.00 93.44 95 PHE A CA 1
ATOM 712 C C . PHE A 1 95 ? 1.146 -11.272 -5.516 1.00 93.44 95 PHE A C 1
ATOM 714 O O . PHE A 1 95 ? 0.001 -11.144 -5.078 1.00 93.44 95 PHE A O 1
ATOM 721 N N . ALA A 1 96 ? 1.835 -10.270 -6.065 1.00 90.62 96 ALA A N 1
ATOM 722 C CA . ALA A 1 96 ? 1.297 -8.951 -6.401 1.00 90.62 96 ALA A CA 1
ATOM 723 C C . ALA A 1 96 ? 1.755 -8.576 -7.824 1.00 90.62 96 ALA A C 1
ATOM 725 O O . ALA A 1 96 ? 2.946 -8.585 -8.105 1.00 90.62 96 ALA A O 1
ATOM 726 N N . TYR A 1 97 ? 0.824 -8.325 -8.748 1.00 85.75 97 TYR A N 1
ATOM 727 C CA . TYR A 1 97 ? 1.086 -8.149 -10.192 1.00 85.75 97 TYR A CA 1
ATOM 728 C C . TYR A 1 97 ? 1.977 -9.237 -10.812 1.00 85.75 97 TYR A C 1
ATOM 730 O O . TYR A 1 97 ? 2.867 -8.966 -11.613 1.00 85.75 97 TYR A O 1
ATOM 738 N N . GLY A 1 98 ? 1.757 -10.491 -10.405 1.00 86.81 98 GLY A N 1
ATOM 739 C CA . GLY A 1 98 ? 2.569 -11.639 -10.824 1.00 86.81 98 GLY A CA 1
ATOM 740 C C . GLY A 1 98 ? 3.965 -11.705 -10.189 1.00 86.81 98 GLY A C 1
ATOM 741 O O . GLY A 1 98 ? 4.627 -12.734 -10.304 1.00 86.81 98 GLY A O 1
ATOM 742 N N . GLN A 1 99 ? 4.403 -10.670 -9.467 1.00 91.06 99 GLN A N 1
ATOM 743 C CA . GLN A 1 99 ? 5.662 -10.671 -8.729 1.00 91.06 99 GLN A CA 1
ATOM 744 C C . GLN A 1 99 ? 5.522 -11.498 -7.449 1.00 91.06 99 GLN A C 1
ATOM 746 O O . GLN A 1 99 ? 4.665 -11.224 -6.600 1.00 91.06 99 GLN A O 1
ATOM 751 N N . SER A 1 100 ? 6.380 -12.511 -7.303 1.00 94.00 100 SER A N 1
ATOM 752 C CA . SER A 1 100 ? 6.481 -13.305 -6.075 1.00 94.00 100 SER A CA 1
ATOM 753 C C . SER A 1 100 ? 6.841 -12.382 -4.913 1.00 94.00 100 SER A C 1
ATOM 755 O O . SER A 1 100 ? 7.847 -11.678 -4.966 1.00 94.00 100 SER A O 1
ATOM 757 N N . THR A 1 101 ? 5.991 -12.345 -3.893 1.00 94.94 101 THR A N 1
ATOM 758 C CA . THR A 1 101 ? 6.064 -11.411 -2.767 1.00 94.94 101 THR A CA 1
ATOM 759 C C . THR A 1 101 ? 6.120 -12.205 -1.471 1.00 94.94 101 THR A C 1
ATOM 761 O O . THR A 1 101 ? 5.268 -13.064 -1.243 1.00 94.94 101 THR A O 1
ATOM 764 N N . ARG A 1 102 ? 7.091 -11.911 -0.601 1.00 96.00 102 ARG A N 1
ATOM 765 C CA . ARG A 1 102 ? 7.181 -12.498 0.743 1.00 96.00 102 ARG A CA 1
ATOM 766 C C . ARG A 1 102 ? 7.741 -11.487 1.733 1.00 96.00 102 ARG A C 1
ATOM 768 O O . ARG A 1 102 ? 8.850 -11.009 1.533 1.00 96.00 102 ARG A O 1
ATOM 775 N N . PHE A 1 103 ? 7.030 -11.205 2.820 1.00 96.94 103 PHE A N 1
ATOM 776 C CA . PHE A 1 103 ? 7.520 -10.337 3.892 1.00 96.94 103 PHE A CA 1
ATOM 777 C C . PHE A 1 103 ? 6.998 -10.740 5.273 1.00 96.94 103 PHE A C 1
ATOM 779 O O . PHE A 1 103 ? 5.970 -11.396 5.400 1.00 96.94 103 PHE A O 1
ATOM 786 N N . ARG A 1 104 ? 7.696 -10.310 6.321 1.00 97.25 104 ARG A N 1
ATOM 787 C CA . ARG A 1 104 ? 7.234 -10.343 7.712 1.00 97.25 104 ARG A CA 1
ATOM 788 C C . ARG A 1 104 ? 7.170 -8.916 8.254 1.00 97.25 104 ARG A C 1
ATOM 790 O O . ARG A 1 104 ? 7.936 -8.060 7.813 1.00 97.25 104 ARG A O 1
ATOM 797 N N . ILE A 1 105 ? 6.281 -8.680 9.220 1.00 95.88 105 ILE A N 1
ATOM 798 C CA . ILE A 1 105 ? 6.290 -7.478 10.061 1.00 95.88 105 ILE A CA 1
ATOM 799 C C . ILE A 1 105 ? 6.654 -7.891 11.495 1.00 95.88 105 ILE A C 1
ATOM 801 O O . ILE A 1 105 ? 5.955 -8.701 12.093 1.00 95.88 105 ILE A O 1
ATOM 805 N N . GLU A 1 106 ? 7.759 -7.366 12.028 1.00 95.81 106 GLU A N 1
ATOM 806 C CA . GLU A 1 106 ? 8.343 -7.746 13.328 1.00 95.81 106 GLU A CA 1
ATOM 807 C C . GLU A 1 106 ? 9.009 -6.505 13.954 1.00 95.81 106 GLU A C 1
ATOM 809 O O . GLU A 1 106 ? 9.693 -5.762 13.251 1.00 95.81 106 GLU A O 1
ATOM 814 N N . ASP A 1 107 ? 8.748 -6.211 15.234 1.00 93.94 107 ASP A N 1
ATOM 815 C CA . ASP A 1 107 ? 9.263 -5.040 15.981 1.00 93.94 107 ASP A CA 1
ATOM 816 C C . ASP A 1 107 ? 9.211 -3.688 15.234 1.00 93.94 107 ASP A C 1
ATOM 818 O O . ASP A 1 107 ? 10.144 -2.881 15.256 1.00 93.94 107 ASP A O 1
ATOM 822 N N . GLY A 1 108 ? 8.100 -3.428 14.536 1.00 94.75 108 GLY A N 1
ATOM 823 C CA . GLY A 1 108 ? 7.921 -2.198 13.757 1.00 94.75 108 GLY A CA 1
ATOM 824 C C . GLY A 1 108 ? 8.811 -2.119 12.510 1.00 94.75 108 GLY A C 1
ATOM 825 O O . GLY A 1 108 ? 9.072 -1.029 12.005 1.00 94.75 108 GLY A O 1
ATOM 826 N N . ARG A 1 109 ? 9.287 -3.251 11.990 1.00 96.56 109 ARG A N 1
ATOM 827 C CA . ARG A 1 109 ? 10.068 -3.360 10.750 1.00 96.56 109 ARG A CA 1
ATOM 828 C C . ARG A 1 109 ? 9.392 -4.316 9.780 1.00 96.56 109 ARG A C 1
ATOM 830 O O . ARG A 1 109 ? 8.698 -5.237 10.195 1.00 96.56 109 ARG A O 1
ATOM 837 N N . VAL A 1 110 ? 9.618 -4.099 8.489 1.00 97.06 110 VAL A N 1
ATOM 838 C CA . VAL A 1 110 ? 9.207 -4.995 7.405 1.00 97.06 110 VAL A CA 1
ATOM 839 C C . VAL A 1 110 ? 10.463 -5.517 6.724 1.00 97.06 110 VAL A C 1
ATOM 841 O O . VAL A 1 110 ? 11.270 -4.724 6.231 1.00 97.06 110 VAL A O 1
ATOM 844 N N . SER A 1 111 ? 10.613 -6.838 6.696 1.00 96.38 111 SER A N 1
ATOM 845 C CA . SER A 1 111 ? 11.716 -7.543 6.040 1.00 96.38 111 SER A CA 1
ATOM 846 C C . SER A 1 111 ? 11.165 -8.571 5.053 1.00 96.38 111 SER A C 1
ATOM 848 O O . SER A 1 111 ? 10.129 -9.188 5.308 1.00 96.38 111 SER A O 1
ATOM 850 N N . GLY A 1 112 ? 11.818 -8.746 3.903 1.00 94.94 112 GLY A N 1
ATOM 851 C CA . GLY A 1 112 ? 11.323 -9.641 2.855 1.00 94.94 112 GLY A CA 1
ATOM 852 C C . GLY A 1 112 ? 11.853 -9.320 1.462 1.00 94.94 112 GLY A C 1
ATOM 853 O O . GLY A 1 112 ? 12.900 -8.688 1.327 1.00 94.94 112 GLY A O 1
ATOM 854 N N . SER A 1 113 ? 11.109 -9.721 0.433 1.00 94.06 113 SER A N 1
ATOM 855 C CA . SER A 1 113 ? 11.355 -9.360 -0.965 1.00 94.06 113 SER A CA 1
ATOM 856 C C . SER A 1 113 ? 10.076 -9.318 -1.817 1.00 94.06 113 SER A C 1
ATOM 858 O O . SER A 1 113 ? 9.046 -9.907 -1.471 1.00 94.06 113 SER A O 1
ATOM 860 N N . ILE A 1 114 ? 10.158 -8.623 -2.955 1.00 91.19 114 ILE A N 1
ATOM 861 C CA . ILE A 1 114 ? 9.198 -8.683 -4.067 1.00 91.19 114 ILE A CA 1
ATOM 862 C C . ILE A 1 114 ? 9.974 -8.842 -5.378 1.00 91.19 114 ILE A C 1
ATOM 864 O O . ILE A 1 114 ? 10.808 -8.003 -5.691 1.00 91.19 114 ILE A O 1
ATOM 868 N N . SER A 1 115 ? 9.744 -9.924 -6.129 1.00 87.69 115 SER A N 1
ATOM 869 C CA . SER A 1 115 ? 10.531 -10.270 -7.331 1.00 87.69 115 SER A CA 1
ATOM 870 C C . SER A 1 115 ? 12.043 -10.086 -7.117 1.00 87.69 115 SER A C 1
ATOM 872 O O . SER A 1 115 ? 12.707 -9.366 -7.852 1.00 87.69 115 SER A O 1
ATOM 874 N N . GLU A 1 116 ? 12.559 -10.717 -6.057 1.00 86.94 116 GLU A N 1
ATOM 875 C CA . GLU A 1 116 ? 13.962 -10.666 -5.598 1.00 86.94 116 GLU A CA 1
ATOM 876 C C . GLU A 1 116 ? 14.424 -9.311 -5.013 1.00 86.94 116 GLU A C 1
ATOM 878 O O . GLU A 1 116 ? 15.308 -9.313 -4.156 1.00 86.94 116 GLU A O 1
ATOM 883 N N . LEU A 1 117 ? 13.758 -8.192 -5.328 1.00 89.75 117 LEU A N 1
ATOM 884 C CA . LEU A 1 117 ? 14.029 -6.867 -4.752 1.00 89.75 117 LEU A CA 1
ATOM 885 C C . LEU A 1 117 ? 13.828 -6.885 -3.227 1.00 89.75 117 LEU A C 1
ATOM 887 O O . LEU A 1 117 ? 12.727 -7.160 -2.739 1.00 89.75 117 LEU A O 1
ATOM 891 N N . GLY A 1 118 ? 14.876 -6.579 -2.459 1.00 93.62 118 GLY A N 1
ATOM 892 C CA . GLY A 1 118 ? 14.851 -6.654 -0.993 1.00 93.62 118 GLY A CA 1
ATOM 893 C C . GLY A 1 118 ? 13.983 -5.574 -0.331 1.00 93.62 118 GLY A C 1
ATOM 894 O O . GLY A 1 118 ? 14.102 -4.393 -0.643 1.00 93.62 118 GLY A O 1
ATOM 895 N N . LEU A 1 119 ? 13.141 -5.956 0.630 1.00 95.38 119 LEU A N 1
ATOM 896 C CA . LEU A 1 119 ? 12.302 -5.041 1.411 1.00 95.38 119 LEU A CA 1
ATOM 897 C C . LEU A 1 119 ? 12.970 -4.720 2.754 1.00 95.38 119 LEU A C 1
ATOM 899 O O . LEU A 1 119 ? 13.207 -5.617 3.562 1.00 95.38 119 LEU A O 1
ATOM 903 N N . MET A 1 120 ? 13.245 -3.435 2.999 1.00 96.19 120 MET A N 1
ATOM 904 C CA . MET A 1 120 ? 13.805 -2.917 4.254 1.00 96.19 120 MET A CA 1
ATOM 905 C C . MET A 1 120 ? 13.028 -1.671 4.696 1.00 96.19 120 MET A C 1
ATOM 907 O O . MET A 1 120 ? 13.474 -0.532 4.516 1.00 96.19 120 MET A O 1
ATOM 911 N N . LEU A 1 121 ? 11.834 -1.881 5.255 1.00 97.50 121 LEU A N 1
ATOM 912 C CA . LEU A 1 121 ? 10.916 -0.805 5.648 1.00 97.50 121 LEU A CA 1
ATOM 913 C C . LEU A 1 121 ? 10.758 -0.740 7.173 1.00 97.50 121 LEU A C 1
ATOM 915 O O . LEU A 1 121 ? 10.956 -1.718 7.886 1.00 97.50 121 LEU A O 1
ATOM 919 N N . ASN A 1 122 ? 10.368 0.426 7.674 1.00 97.56 122 ASN A N 1
ATOM 920 C CA . ASN A 1 122 ? 10.029 0.680 9.070 1.00 97.56 122 ASN A CA 1
ATOM 921 C C . ASN A 1 122 ? 8.560 1.095 9.136 1.00 97.56 122 ASN A C 1
ATOM 923 O O . ASN A 1 122 ? 8.099 1.876 8.301 1.00 97.56 122 ASN A O 1
ATOM 927 N N . VAL A 1 123 ? 7.851 0.591 10.137 1.00 97.62 123 VAL A N 1
ATOM 928 C CA . VAL A 1 123 ? 6.458 0.894 10.450 1.00 97.62 123 VAL A CA 1
ATOM 929 C C . VAL A 1 123 ? 6.436 1.860 11.631 1.00 97.62 123 VAL A C 1
ATOM 931 O O . VAL A 1 123 ? 6.970 1.567 12.698 1.00 97.62 123 VAL A O 1
ATOM 934 N N . ARG A 1 124 ? 5.793 3.012 11.455 1.00 96.69 124 ARG A N 1
ATOM 935 C CA . ARG A 1 124 ? 5.574 4.015 12.499 1.00 96.69 124 ARG A CA 1
ATOM 936 C C . ARG A 1 124 ? 4.076 4.229 12.656 1.00 96.69 124 ARG A C 1
ATOM 938 O O . ARG A 1 124 ? 3.429 4.664 11.709 1.00 96.69 124 ARG A O 1
ATOM 945 N N . ILE A 1 125 ? 3.538 3.923 13.832 1.00 93.81 125 ILE A N 1
ATOM 946 C CA . ILE A 1 125 ? 2.123 4.117 14.172 1.00 93.81 125 ILE A CA 1
ATOM 947 C C . ILE A 1 125 ? 2.054 5.220 15.226 1.00 93.81 125 ILE A C 1
ATOM 949 O O . ILE A 1 125 ? 2.575 5.061 16.327 1.00 93.81 125 ILE A O 1
ATOM 953 N N . GLU A 1 126 ? 1.425 6.340 14.887 1.00 89.69 126 GLU A N 1
ATOM 954 C CA . GLU A 1 126 ? 1.165 7.458 15.795 1.00 89.69 126 GLU A CA 1
ATOM 955 C C . GLU A 1 126 ? -0.333 7.776 15.784 1.00 89.69 126 GLU A C 1
ATOM 957 O O . GLU A 1 126 ? -1.017 7.522 14.796 1.00 89.69 126 GLU A O 1
ATOM 962 N N . GLY A 1 127 ? -0.854 8.350 16.875 1.00 85.56 127 GLY A N 1
ATOM 963 C CA . GLY A 1 127 ? -2.294 8.594 17.063 1.00 85.56 127 GLY A CA 1
ATOM 964 C C . GLY A 1 127 ? -3.063 9.075 15.815 1.00 85.56 127 GLY A C 1
ATOM 965 O O . GLY A 1 127 ? -4.098 8.485 15.520 1.00 85.56 127 GLY A O 1
ATOM 966 N N . PRO A 1 128 ? -2.570 10.078 15.052 1.00 90.38 128 PRO A N 1
ATOM 967 C CA . PRO A 1 128 ? -3.235 10.556 13.838 1.00 90.38 128 PRO A CA 1
ATOM 968 C C . PRO A 1 128 ? -2.850 9.831 12.528 1.00 90.38 128 PRO A C 1
ATOM 970 O O . PRO A 1 128 ? -3.603 9.933 11.555 1.00 90.38 128 PRO A O 1
ATOM 973 N N . PHE A 1 129 ? -1.731 9.097 12.439 1.00 94.19 129 PHE A N 1
ATOM 974 C CA . PHE A 1 129 ? -1.302 8.439 11.190 1.00 94.19 129 PHE A CA 1
ATOM 975 C C . PHE A 1 129 ? -0.434 7.189 11.397 1.00 94.19 129 PHE A C 1
ATOM 977 O O . PHE A 1 129 ? 0.370 7.115 12.321 1.00 94.19 129 PHE A O 1
ATOM 984 N N . SER A 1 130 ? -0.508 6.266 10.439 1.00 97.31 130 SER A N 1
ATOM 985 C CA . SER A 1 130 ? 0.476 5.190 10.270 1.00 97.31 130 SER A CA 1
ATOM 986 C C . SER A 1 130 ? 1.302 5.429 9.012 1.00 97.31 130 SER A C 1
ATOM 988 O O . SER A 1 130 ? 0.766 5.856 7.989 1.00 97.31 130 SER A O 1
ATOM 990 N N . GLU A 1 131 ? 2.602 5.159 9.066 1.00 97.69 131 GLU A N 1
ATOM 991 C CA . GLU A 1 131 ? 3.524 5.267 7.935 1.00 97.69 131 GLU A CA 1
ATOM 992 C C . GLU A 1 131 ? 4.424 4.036 7.829 1.00 97.69 131 GLU A C 1
ATOM 994 O O . GLU A 1 131 ? 5.036 3.611 8.807 1.00 97.69 131 GLU A O 1
ATOM 999 N N . VAL A 1 132 ? 4.541 3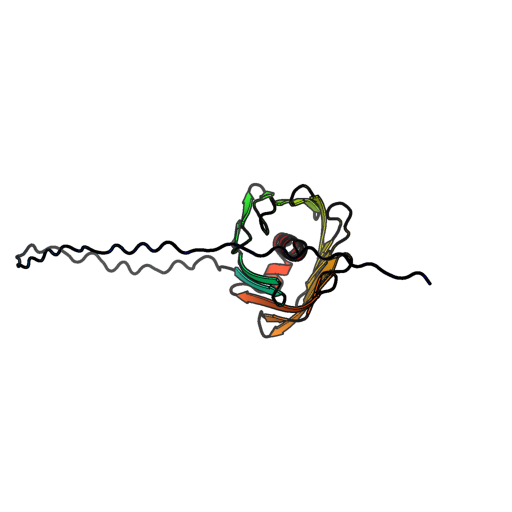.501 6.616 1.00 97.94 132 VAL A N 1
ATOM 1000 C CA . VAL A 1 132 ? 5.554 2.520 6.226 1.00 97.94 132 VAL A CA 1
ATOM 1001 C C . VAL A 1 132 ? 6.591 3.251 5.377 1.00 97.94 132 VAL A C 1
ATOM 1003 O O . VAL A 1 132 ? 6.236 3.869 4.376 1.00 97.94 132 VAL A O 1
ATOM 1006 N N . SER A 1 133 ? 7.868 3.226 5.764 1.00 97.44 133 SER A N 1
ATOM 1007 C CA . SER A 1 133 ? 8.928 3.966 5.059 1.00 97.44 133 SER A CA 1
ATOM 1008 C C . SER A 1 133 ? 10.298 3.295 5.143 1.00 97.44 133 SER A C 1
ATOM 1010 O O . SER A 1 133 ? 10.666 2.730 6.173 1.00 97.44 133 SER A O 1
ATOM 1012 N N . GLY A 1 134 ? 11.085 3.364 4.071 1.00 96.81 134 GLY A N 1
ATOM 1013 C CA . GLY A 1 134 ? 12.409 2.742 4.031 1.00 96.81 134 GLY A CA 1
ATOM 1014 C C . GLY A 1 134 ? 12.933 2.577 2.615 1.00 96.81 134 GLY A C 1
ATOM 1015 O O . GLY A 1 134 ? 12.782 3.489 1.801 1.00 96.81 134 GLY A O 1
ATOM 1016 N N . LEU A 1 135 ? 13.557 1.431 2.346 1.00 95.00 135 LEU A N 1
ATOM 1017 C CA . LEU A 1 135 ? 14.103 1.060 1.044 1.00 95.00 135 LEU A CA 1
ATOM 1018 C C . LEU A 1 135 ? 13.383 -0.166 0.464 1.00 95.00 135 LEU A C 1
ATOM 1020 O O . LEU A 1 135 ? 13.108 -1.133 1.177 1.00 95.00 135 LEU A O 1
ATOM 1024 N N . ILE A 1 136 ? 13.141 -0.124 -0.845 1.00 92.50 136 ILE A N 1
ATOM 1025 C CA . ILE A 1 136 ? 12.954 -1.304 -1.693 1.00 92.50 136 ILE A CA 1
ATOM 1026 C C . ILE A 1 136 ? 14.211 -1.377 -2.561 1.00 92.50 136 ILE A C 1
ATOM 1028 O O . ILE A 1 136 ? 14.437 -0.510 -3.404 1.00 92.50 136 ILE A O 1
ATOM 1032 N N . GLU A 1 137 ? 15.072 -2.346 -2.277 1.00 88.69 137 GLU A N 1
ATOM 1033 C CA . GLU A 1 137 ? 16.461 -2.420 -2.736 1.00 88.69 137 GLU A CA 1
ATOM 1034 C C . GLU A 1 137 ? 17.241 -1.117 -2.452 1.00 88.69 137 GLU A C 1
ATOM 1036 O O . GLU A 1 137 ? 17.557 -0.836 -1.297 1.00 88.69 137 GLU A O 1
ATOM 1041 N N . ALA A 1 138 ? 17.517 -0.289 -3.466 1.00 89.00 138 ALA A N 1
ATOM 1042 C CA . ALA A 1 138 ? 18.141 1.032 -3.312 1.00 89.00 138 ALA A CA 1
ATOM 1043 C C . ALA A 1 138 ? 17.130 2.203 -3.324 1.00 89.00 138 ALA A C 1
ATOM 1045 O O . ALA A 1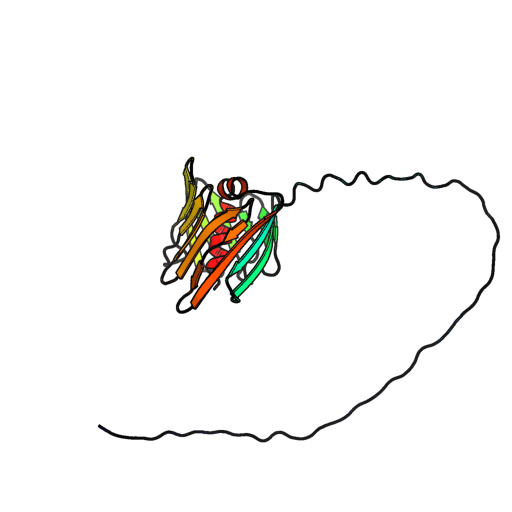 138 ? 17.490 3.356 -3.073 1.00 89.00 138 ALA A O 1
ATOM 1046 N N . THR A 1 139 ? 15.858 1.929 -3.615 1.00 91.75 139 THR A N 1
ATOM 1047 C CA . THR A 1 139 ? 14.817 2.932 -3.860 1.00 91.75 139 THR A CA 1
ATOM 1048 C C . THR A 1 139 ? 14.125 3.340 -2.562 1.00 91.75 139 THR A C 1
ATOM 1050 O O . THR A 1 139 ? 13.406 2.553 -1.946 1.00 91.75 139 THR A O 1
ATOM 1053 N N . ARG A 1 140 ? 14.314 4.600 -2.139 1.00 94.88 140 ARG A N 1
ATOM 1054 C CA . ARG A 1 140 ? 13.640 5.152 -0.952 1.00 94.88 140 ARG A CA 1
ATOM 1055 C C . ARG A 1 140 ? 12.167 5.442 -1.234 1.00 94.88 140 ARG A C 1
ATOM 1057 O O . ARG A 1 140 ? 11.849 6.212 -2.137 1.00 94.88 140 ARG A O 1
ATOM 1064 N N . VAL A 1 141 ? 11.296 4.897 -0.388 1.00 95.94 141 VAL A N 1
ATOM 1065 C CA . VAL A 1 141 ? 9.834 5.004 -0.498 1.00 95.94 141 VAL A CA 1
ATOM 1066 C C . VAL A 1 141 ? 9.174 5.326 0.842 1.00 95.94 141 VAL A C 1
ATOM 1068 O O . VAL A 1 141 ? 9.719 5.008 1.906 1.00 95.94 141 VAL A O 1
ATOM 1071 N N . SER A 1 142 ? 7.973 5.910 0.804 1.00 96.88 142 SER A N 1
ATOM 1072 C CA . SER A 1 142 ? 7.038 5.825 1.933 1.00 96.88 142 SER A CA 1
ATOM 1073 C C . SER A 1 142 ? 5.568 5.807 1.520 1.00 96.88 142 SER A C 1
ATOM 1075 O O . SER A 1 142 ? 5.191 6.346 0.481 1.00 96.88 142 SER A O 1
ATOM 1077 N N . ALA A 1 143 ? 4.740 5.188 2.360 1.00 97.62 143 ALA A N 1
ATOM 1078 C CA . ALA A 1 143 ? 3.285 5.199 2.296 1.00 97.62 143 ALA A CA 1
ATOM 1079 C C . ALA A 1 143 ? 2.722 5.574 3.674 1.00 97.62 143 ALA A C 1
ATOM 1081 O O . ALA A 1 143 ? 3.027 4.916 4.667 1.00 97.62 143 ALA A O 1
ATOM 1082 N N . ARG A 1 144 ? 1.905 6.628 3.743 1.00 97.44 144 ARG A N 1
ATOM 1083 C CA . ARG A 1 144 ? 1.286 7.146 4.970 1.00 97.44 144 ARG A CA 1
ATOM 1084 C C . ARG A 1 144 ? -0.235 7.177 4.837 1.00 97.44 144 ARG A C 1
ATOM 1086 O O . ARG A 1 144 ? -0.761 7.711 3.862 1.00 97.44 144 ARG A O 1
ATOM 1093 N N . VAL A 1 145 ? -0.924 6.672 5.858 1.00 97.31 145 VAL A N 1
ATOM 1094 C CA . VAL A 1 145 ? -2.386 6.679 5.998 1.00 97.31 145 VAL A CA 1
ATOM 1095 C C . VAL A 1 145 ? -2.760 7.481 7.245 1.00 97.31 145 VAL A C 1
ATOM 1097 O O . VAL A 1 145 ? -2.370 7.121 8.358 1.00 97.31 145 VAL A O 1
ATOM 1100 N N . SER A 1 146 ? -3.494 8.578 7.064 1.00 95.88 146 SER A N 1
ATOM 1101 C CA . SER A 1 146 ? -4.105 9.362 8.148 1.00 95.88 146 SER A CA 1
ATOM 1102 C C . SER A 1 146 ? -5.610 9.079 8.237 1.00 95.88 146 SER A C 1
ATOM 1104 O O . SER A 1 146 ? -6.135 8.208 7.554 1.00 95.88 146 SER A O 1
ATOM 1106 N N . GLU A 1 147 ? -6.329 9.841 9.058 1.00 93.44 147 GLU A N 1
ATOM 1107 C CA . GLU A 1 147 ? -7.797 9.771 9.195 1.00 93.44 147 GLU A CA 1
ATOM 1108 C C . GLU A 1 147 ? -8.550 10.305 7.967 1.00 93.44 147 GLU A C 1
ATOM 1110 O O . GLU A 1 147 ? -9.748 10.082 7.822 1.00 93.44 147 GLU A O 1
ATOM 1115 N N . ASN A 1 148 ? -7.854 11.019 7.078 1.00 95.94 148 ASN A N 1
ATOM 1116 C CA . ASN A 1 148 ? -8.451 11.766 5.972 1.00 95.94 148 ASN A CA 1
ATOM 1117 C C . ASN A 1 148 ? -7.644 11.735 4.661 1.00 95.94 148 ASN A C 1
ATOM 1119 O O . ASN A 1 148 ? -8.030 12.407 3.702 1.00 95.94 148 ASN A O 1
ATOM 1123 N N . ALA A 1 149 ? -6.526 11.008 4.598 1.00 97.06 149 ALA A N 1
ATOM 1124 C CA . ALA A 1 149 ? -5.665 10.970 3.422 1.00 97.06 149 ALA A CA 1
ATOM 1125 C C . ALA A 1 149 ? -4.849 9.675 3.315 1.00 97.06 149 ALA A C 1
ATOM 1127 O O . ALA A 1 149 ? -4.489 9.047 4.313 1.00 97.06 149 ALA A O 1
ATOM 1128 N N . ILE A 1 150 ? -4.497 9.342 2.075 1.00 97.31 150 ILE A N 1
ATOM 1129 C CA . ILE A 1 150 ? -3.494 8.337 1.720 1.00 97.31 150 ILE A CA 1
ATOM 1130 C C . ILE A 1 150 ? -2.440 9.044 0.868 1.00 97.31 150 ILE A C 1
ATOM 1132 O O . ILE A 1 150 ? -2.769 9.669 -0.142 1.00 97.31 150 ILE A O 1
ATOM 1136 N N . LEU A 1 151 ? -1.174 8.938 1.268 1.00 97.00 151 LEU A N 1
ATOM 1137 C CA . LEU A 1 151 ? -0.029 9.501 0.557 1.00 97.00 151 LEU A CA 1
ATOM 1138 C C . LEU A 1 151 ? 0.991 8.393 0.287 1.00 97.00 151 LEU A C 1
ATOM 1140 O O . LEU A 1 151 ? 1.430 7.748 1.233 1.00 97.00 151 LEU A O 1
ATOM 1144 N N . VAL A 1 152 ? 1.417 8.207 -0.961 1.00 95.94 152 VAL A N 1
ATOM 1145 C CA . VAL A 1 152 ? 2.535 7.313 -1.323 1.00 95.94 152 VAL A CA 1
ATOM 1146 C C . VAL A 1 152 ? 3.575 8.106 -2.112 1.00 95.94 152 VAL A C 1
ATOM 1148 O O . VAL A 1 152 ? 3.224 9.024 -2.855 1.00 95.94 152 VAL A O 1
ATOM 1151 N N . LYS A 1 153 ? 4.861 7.813 -1.911 1.00 95.12 153 LYS A N 1
ATOM 1152 C CA . LYS A 1 153 ? 5.987 8.535 -2.516 1.00 95.12 153 LYS A CA 1
ATOM 1153 C C . LYS A 1 153 ? 7.125 7.586 -2.878 1.00 95.12 153 LYS A C 1
ATOM 1155 O O . LYS A 1 153 ? 7.522 6.760 -2.057 1.00 95.12 153 LYS A O 1
ATOM 1160 N N . GLY A 1 154 ? 7.707 7.808 -4.051 1.00 92.12 154 GLY A N 1
ATOM 1161 C CA . GLY A 1 154 ? 8.952 7.200 -4.517 1.00 92.12 154 GLY A CA 1
ATOM 1162 C C . GLY A 1 154 ? 9.707 8.142 -5.470 1.00 92.12 154 GLY A C 1
ATOM 1163 O O . GLY A 1 154 ? 9.291 9.288 -5.672 1.00 92.12 154 GLY A O 1
ATOM 1164 N N . PRO A 1 155 ? 10.832 7.709 -6.059 1.00 89.56 155 PRO A N 1
ATOM 1165 C CA . PRO A 1 155 ? 11.577 8.508 -7.029 1.00 89.56 155 PRO A CA 1
ATOM 1166 C C . PRO A 1 155 ? 10.747 8.753 -8.297 1.00 89.56 155 PRO A C 1
ATOM 1168 O O . PRO A 1 155 ? 10.314 7.811 -8.949 1.00 89.56 155 PRO A O 1
ATOM 1171 N N . GLY A 1 156 ? 10.510 10.022 -8.646 1.00 85.88 156 GLY A N 1
ATOM 1172 C CA . GLY A 1 156 ? 9.759 10.396 -9.856 1.00 85.88 156 GLY A CA 1
ATOM 1173 C C . GLY A 1 156 ? 8.273 10.005 -9.859 1.00 85.88 156 GLY A C 1
ATOM 1174 O O . GLY A 1 156 ? 7.642 10.055 -10.912 1.00 85.88 156 GLY A O 1
ATOM 1175 N N . ALA A 1 157 ? 7.710 9.603 -8.715 1.00 89.69 157 ALA A N 1
ATOM 1176 C CA . ALA A 1 157 ? 6.364 9.047 -8.648 1.00 89.69 157 ALA A CA 1
ATOM 1177 C C . ALA A 1 157 ? 5.704 9.290 -7.270 1.00 89.69 157 ALA A C 1
ATOM 1179 O O . ALA A 1 157 ? 6.373 9.332 -6.233 1.00 89.69 157 ALA A O 1
ATOM 1180 N N . GLY A 1 158 ? 4.375 9.430 -7.236 1.00 93.44 158 GLY A N 1
ATOM 1181 C CA . GLY A 1 158 ? 3.610 9.437 -5.985 1.00 93.44 158 GLY A CA 1
ATOM 1182 C C . GLY A 1 158 ? 2.108 9.193 -6.154 1.00 93.44 158 GLY A C 1
ATOM 1183 O O . GLY A 1 158 ? 1.583 9.155 -7.263 1.00 93.44 158 GLY A O 1
ATOM 1184 N N . LEU A 1 159 ? 1.408 9.075 -5.029 1.00 95.56 159 LEU A N 1
ATOM 1185 C CA . LEU A 1 159 ? -0.050 9.006 -4.910 1.00 95.56 159 LEU A CA 1
ATOM 1186 C C . LEU A 1 159 ? -0.494 9.989 -3.821 1.00 95.56 159 LEU A C 1
ATOM 1188 O O . LEU A 1 159 ? 0.123 10.058 -2.758 1.00 95.56 159 LEU A O 1
ATOM 1192 N N . SER A 1 160 ? -1.555 10.751 -4.072 1.00 97.25 160 SER A N 1
ATOM 1193 C CA . SER A 1 160 ? -2.079 11.750 -3.142 1.00 97.25 160 SER A CA 1
ATOM 1194 C C . SER A 1 160 ? -3.605 11.759 -3.173 1.00 97.25 160 SER A C 1
ATOM 1196 O O . SER A 1 160 ? -4.212 12.429 -4.009 1.00 97.25 160 SER A O 1
ATOM 1198 N N . LEU A 1 161 ? -4.217 11.051 -2.225 1.00 97.88 161 LEU A N 1
ATOM 1199 C CA . LEU A 1 161 ? -5.665 10.906 -2.076 1.00 97.88 161 LEU A CA 1
ATOM 1200 C C . LEU A 1 161 ? -6.158 11.624 -0.817 1.00 97.88 161 LEU A C 1
ATOM 1202 O O . LEU A 1 161 ? -5.515 11.555 0.232 1.00 97.88 161 LEU A O 1
ATOM 1206 N N . LYS A 1 162 ? -7.329 12.259 -0.901 1.00 98.19 162 LYS A N 1
ATOM 1207 C CA . LYS A 1 162 ? -8.022 12.892 0.229 1.00 98.19 162 LYS A CA 1
ATOM 1208 C C . LYS A 1 162 ? -9.443 12.360 0.351 1.00 98.19 162 LYS A C 1
ATOM 1210 O O . LYS A 1 162 ? -10.102 12.115 -0.656 1.00 98.19 162 LYS A O 1
ATOM 1215 N N . LEU A 1 163 ? -9.908 12.206 1.585 1.00 97.25 163 LEU A N 1
ATOM 1216 C CA . LEU A 1 163 ? -11.267 11.787 1.909 1.00 97.25 163 LEU A CA 1
ATOM 1217 C C . LEU A 1 163 ? -12.281 12.825 1.420 1.00 97.25 163 LEU A C 1
ATOM 1219 O O . LEU A 1 163 ? -12.195 13.994 1.787 1.00 97.25 163 LEU A O 1
ATOM 1223 N N . GLN A 1 164 ? -13.235 12.377 0.603 1.00 96.81 164 GLN A N 1
ATOM 1224 C CA . GLN A 1 164 ? -14.301 13.220 0.058 1.00 96.81 164 GLN A CA 1
ATOM 1225 C C . GLN A 1 164 ? -15.602 13.022 0.839 1.00 96.81 164 GLN A C 1
ATOM 1227 O O . GLN A 1 164 ? -16.208 13.980 1.314 1.00 96.81 164 GLN A O 1
ATOM 1232 N N . ARG A 1 165 ? -16.050 11.764 0.975 1.00 93.31 165 ARG A N 1
ATOM 1233 C CA . ARG A 1 165 ? -17.298 11.405 1.664 1.00 93.31 165 ARG A CA 1
ATOM 1234 C C . ARG A 1 165 ? -17.313 9.927 2.050 1.00 93.31 165 ARG A C 1
ATOM 1236 O O . ARG A 1 165 ? -16.998 9.071 1.227 1.00 93.31 165 ARG A O 1
ATOM 1243 N N . GLY A 1 166 ? -17.758 9.619 3.270 1.00 92.12 166 GLY A N 1
ATOM 1244 C CA . GLY A 1 166 ? -17.849 8.239 3.758 1.00 92.12 166 GLY A CA 1
ATOM 1245 C C . GLY A 1 166 ? -16.479 7.561 3.739 1.00 92.12 166 GLY A C 1
ATOM 1246 O O . GLY A 1 166 ? -15.559 8.052 4.378 1.00 92.12 166 GLY A O 1
ATOM 1247 N N . ASN A 1 167 ? -16.349 6.484 2.964 1.00 94.19 167 ASN A N 1
ATOM 1248 C CA . ASN A 1 167 ? -15.100 5.741 2.760 1.00 94.19 167 ASN A CA 1
ATOM 1249 C C . ASN A 1 167 ? -14.438 6.001 1.388 1.00 94.19 167 ASN A C 1
ATOM 1251 O O . ASN A 1 167 ? -13.533 5.264 0.994 1.00 94.19 167 ASN A O 1
ATOM 1255 N N . HIS A 1 168 ? -14.905 6.997 0.629 1.00 97.31 168 HIS A N 1
ATOM 1256 C CA . HIS A 1 168 ? -14.339 7.346 -0.674 1.00 97.31 168 HIS A CA 1
ATOM 1257 C C . HIS A 1 168 ? -13.284 8.453 -0.532 1.00 97.31 168 HIS A C 1
ATOM 1259 O O . HIS A 1 168 ? -13.581 9.560 -0.061 1.00 97.31 168 HIS A O 1
ATOM 1265 N N . LEU A 1 169 ? -12.060 8.152 -0.968 1.00 98.00 169 LEU A N 1
ATOM 1266 C CA . LEU A 1 169 ? -10.981 9.109 -1.167 1.00 98.00 169 LEU A CA 1
ATOM 1267 C C . LEU A 1 169 ? -10.707 9.268 -2.666 1.00 98.00 169 LEU A C 1
ATOM 1269 O O . LEU A 1 169 ? -10.705 8.286 -3.406 1.00 98.00 169 LEU A O 1
ATOM 1273 N N . SER A 1 170 ? -10.372 10.481 -3.093 1.00 98.12 170 SER A N 1
ATOM 1274 C CA . SER A 1 170 ? -9.900 10.738 -4.456 1.00 98.12 170 SER A CA 1
ATOM 1275 C C . SER A 1 170 ? -8.805 11.801 -4.496 1.00 98.12 170 SER A C 1
ATOM 1277 O O . SER A 1 170 ? -8.549 12.508 -3.515 1.00 98.12 170 SER A O 1
ATOM 1279 N N . GLY A 1 171 ? -8.116 11.888 -5.627 1.00 97.69 171 GLY A N 1
ATOM 1280 C CA . GLY A 1 171 ? -7.027 12.827 -5.848 1.00 97.69 171 GLY A CA 1
ATOM 1281 C C . GLY A 1 171 ? -6.248 12.481 -7.109 1.00 97.69 171 GLY A C 1
ATOM 1282 O O . GLY A 1 171 ? -6.842 12.267 -8.166 1.00 97.69 171 GLY A O 1
ATOM 1283 N N . SER A 1 172 ? -4.921 12.438 -7.012 1.00 96.44 172 SER A N 1
ATOM 1284 C CA . SER A 1 172 ? -4.045 12.226 -8.167 1.00 96.44 172 SER A CA 1
ATOM 1285 C C . SER A 1 172 ? -2.882 11.280 -7.891 1.00 96.44 172 SER A C 1
ATOM 1287 O O . SER A 1 172 ? -2.472 11.073 -6.746 1.00 96.44 172 SER A O 1
ATOM 1289 N N . PHE A 1 173 ? -2.336 10.726 -8.971 1.00 94.88 173 PHE A N 1
ATOM 1290 C CA . PHE A 1 173 ? -1.081 9.983 -8.984 1.00 94.88 173 PHE A CA 1
ATOM 1291 C C . PHE A 1 173 ? -0.102 10.583 -10.001 1.00 94.88 173 PHE A C 1
ATOM 1293 O O . PHE A 1 173 ? -0.500 11.279 -10.938 1.00 94.88 173 PHE A O 1
ATOM 1300 N N . VAL A 1 174 ? 1.178 10.274 -9.808 1.00 92.81 174 VAL A N 1
ATOM 1301 C CA . VAL A 1 174 ? 2.284 10.514 -10.739 1.00 92.81 174 VAL A CA 1
ATOM 1302 C C . VAL A 1 174 ? 3.069 9.210 -10.861 1.00 92.81 174 VAL A C 1
ATOM 1304 O O . VAL A 1 174 ? 3.411 8.621 -9.836 1.00 92.81 174 VAL A O 1
ATOM 1307 N N . ALA A 1 175 ? 3.362 8.775 -12.083 1.00 89.31 175 ALA A N 1
ATOM 1308 C CA . ALA A 1 175 ? 4.183 7.603 -12.382 1.00 89.31 175 ALA A CA 1
ATOM 1309 C C . ALA A 1 175 ? 5.095 7.922 -13.578 1.00 89.31 175 ALA A C 1
ATOM 1311 O O . ALA A 1 175 ? 4.665 7.901 -14.735 1.00 89.31 175 ALA A O 1
ATOM 1312 N N . GLY A 1 176 ? 6.345 8.308 -13.299 1.00 87.06 176 GLY A N 1
ATOM 1313 C CA . GLY A 1 176 ? 7.291 8.754 -14.322 1.00 87.06 176 GLY A CA 1
ATOM 1314 C C . GLY A 1 176 ? 6.795 10.009 -15.047 1.00 87.06 176 GLY A C 1
ATOM 1315 O O . GLY A 1 176 ? 6.711 11.084 -14.459 1.00 87.06 176 GLY A O 1
ATOM 1316 N N . SER A 1 177 ? 6.465 9.877 -16.334 1.00 87.44 177 SER A N 1
ATOM 1317 C CA . SER A 1 177 ? 5.878 10.954 -17.147 1.00 87.44 177 SER A CA 1
ATOM 1318 C C . SER A 1 177 ? 4.348 11.037 -17.075 1.00 87.44 177 SER A C 1
ATOM 1320 O O . SER A 1 177 ? 3.773 12.003 -17.578 1.00 87.44 177 SER A O 1
ATOM 1322 N N . GLN A 1 178 ? 3.674 10.048 -16.481 1.00 89.31 178 GLN A N 1
ATOM 1323 C CA . GLN A 1 178 ? 2.215 10.006 -16.408 1.00 89.31 178 GLN A CA 1
ATOM 1324 C C . GLN A 1 178 ? 1.699 10.720 -15.157 1.00 89.31 178 GLN A C 1
ATOM 1326 O O . GLN A 1 178 ? 2.211 10.518 -14.057 1.00 89.31 178 GLN A O 1
ATOM 1331 N N . ILE A 1 179 ? 0.643 11.515 -15.325 1.00 93.06 179 ILE A N 1
ATOM 1332 C CA . ILE A 1 179 ? -0.111 12.157 -14.243 1.00 93.06 179 ILE A CA 1
ATOM 1333 C C . ILE A 1 179 ? -1.594 11.904 -14.514 1.00 93.06 179 ILE A C 1
ATOM 1335 O O . ILE A 1 179 ? -2.050 12.082 -15.644 1.00 93.06 179 ILE A O 1
ATOM 1339 N N . GLY A 1 180 ? -2.357 11.506 -13.498 1.00 94.62 180 GLY A N 1
ATOM 1340 C CA . GLY A 1 180 ? -3.783 11.224 -13.659 1.00 94.62 180 GLY A CA 1
ATOM 1341 C C . GLY A 1 180 ? -4.566 11.251 -12.352 1.00 94.62 180 GLY A C 1
ATOM 1342 O O . GLY A 1 180 ? -4.006 11.462 -11.274 1.00 94.62 180 GLY A O 1
ATOM 1343 N N . THR A 1 181 ? -5.880 11.045 -12.450 1.00 96.88 181 THR A N 1
ATOM 1344 C CA . THR A 1 181 ? -6.769 10.927 -11.288 1.00 96.88 181 THR A CA 1
ATOM 1345 C C . THR A 1 181 ? -6.607 9.572 -10.610 1.00 96.88 181 THR A C 1
ATOM 1347 O O . THR A 1 181 ? -6.366 8.557 -11.268 1.00 96.88 181 THR A O 1
ATOM 1350 N N . ALA A 1 182 ? -6.761 9.551 -9.293 1.00 96.62 182 ALA A N 1
ATOM 1351 C CA . ALA A 1 182 ? -6.745 8.333 -8.500 1.00 96.62 182 ALA A CA 1
ATOM 1352 C C . ALA A 1 182 ? -7.923 8.309 -7.522 1.00 96.62 182 ALA A C 1
ATOM 1354 O O . ALA A 1 182 ? -8.242 9.334 -6.918 1.00 96.62 182 ALA A O 1
ATOM 1355 N N . ASP A 1 183 ? -8.515 7.130 -7.347 1.00 97.25 183 ASP A N 1
ATOM 1356 C CA . ASP A 1 183 ? -9.666 6.862 -6.491 1.00 97.25 183 ASP A CA 1
ATOM 1357 C C . ASP A 1 183 ? -9.395 5.641 -5.598 1.00 97.25 183 ASP A C 1
ATOM 1359 O O . ASP A 1 183 ? -8.794 4.648 -6.020 1.00 97.25 183 ASP A O 1
ATOM 1363 N N . PHE A 1 184 ? -9.879 5.711 -4.360 1.00 96.62 184 PHE A N 1
ATOM 1364 C CA . PHE A 1 184 ? -9.874 4.633 -3.374 1.00 96.62 184 PHE A CA 1
ATOM 1365 C C . PHE A 1 184 ? -11.246 4.598 -2.704 1.00 96.62 184 PHE A C 1
ATOM 1367 O O . PHE A 1 184 ? -11.733 5.632 -2.247 1.00 96.62 184 PHE A O 1
ATOM 1374 N N . THR A 1 185 ? -11.879 3.429 -2.606 1.00 96.56 185 THR A N 1
ATOM 1375 C CA . THR A 1 185 ? -13.162 3.293 -1.892 1.00 96.56 185 THR A CA 1
ATOM 1376 C C . THR A 1 185 ? -13.204 1.994 -1.100 1.00 96.56 185 THR A C 1
ATOM 1378 O O . THR A 1 185 ? -13.009 0.933 -1.686 1.00 96.56 185 THR A O 1
ATOM 1381 N N . SER A 1 186 ? -13.477 2.057 0.210 1.00 94.88 186 SER A N 1
ATOM 1382 C CA . SER A 1 186 ? -13.608 0.857 1.053 1.00 94.88 186 SER A CA 1
ATOM 1383 C C . SER A 1 186 ? -15.045 0.561 1.499 1.00 94.88 186 SER A C 1
ATOM 1385 O O . SER A 1 186 ? -15.815 1.445 1.878 1.00 94.88 186 SER A O 1
ATOM 1387 N N . PHE A 1 187 ? -15.402 -0.719 1.492 1.00 94.81 187 PHE A N 1
ATOM 1388 C CA . PHE A 1 187 ? -16.702 -1.269 1.872 1.00 94.81 187 PHE A CA 1
ATOM 1389 C C . PHE A 1 187 ? -16.481 -2.305 2.981 1.00 94.81 187 PHE A C 1
ATOM 1391 O O . PHE A 1 187 ? -15.506 -3.049 2.932 1.00 94.81 187 PHE A O 1
ATOM 1398 N N . GLY A 1 188 ? -17.335 -2.333 4.009 1.00 91.88 188 GLY A N 1
ATOM 1399 C CA . GLY A 1 188 ? -17.152 -3.199 5.191 1.00 91.88 188 GLY A CA 1
ATOM 1400 C C . GLY A 1 188 ? -16.033 -2.769 6.159 1.00 91.88 188 GLY A C 1
ATOM 1401 O O . GLY A 1 188 ? -15.958 -3.277 7.270 1.00 91.88 188 GLY A O 1
ATOM 1402 N N . CYS A 1 189 ? -15.191 -1.806 5.778 1.00 91.56 189 CYS A N 1
ATOM 1403 C CA . CYS A 1 189 ? -14.064 -1.299 6.564 1.00 91.56 189 CYS A CA 1
ATOM 1404 C C . CYS A 1 189 ? -13.821 0.190 6.283 1.00 91.56 189 CYS A C 1
ATOM 1406 O O . CYS A 1 189 ? -14.197 0.692 5.219 1.00 91.56 189 CYS A O 1
ATOM 1408 N N . ASN A 1 190 ? -13.191 0.899 7.222 1.00 91.19 190 ASN A N 1
ATOM 1409 C CA . ASN A 1 190 ? -12.904 2.332 7.114 1.00 91.19 190 ASN A CA 1
ATOM 1410 C C . ASN A 1 190 ? -11.386 2.612 7.088 1.00 91.19 190 ASN A C 1
ATOM 1412 O O . ASN A 1 190 ? -10.554 1.709 7.218 1.00 91.19 190 ASN A O 1
ATOM 1416 N N . LEU A 1 191 ? -11.017 3.886 6.938 1.00 91.56 191 LEU A N 1
ATOM 1417 C CA . LEU A 1 191 ? -9.613 4.300 6.858 1.00 91.56 191 LEU A CA 1
ATOM 1418 C C . LEU A 1 191 ? -8.834 4.071 8.169 1.00 91.56 191 LEU A C 1
ATOM 1420 O O . LEU A 1 191 ? -7.624 3.858 8.135 1.00 91.56 191 LEU A O 1
ATOM 1424 N N . GLU A 1 192 ? -9.516 4.025 9.317 1.00 91.62 192 GLU A N 1
ATOM 1425 C CA . GLU A 1 192 ? -8.912 3.660 10.601 1.00 91.62 192 GLU A CA 1
ATOM 1426 C C . GLU A 1 192 ? -8.561 2.161 10.664 1.00 91.62 192 GLU A C 1
ATOM 1428 O O . GLU A 1 192 ? -7.491 1.810 11.164 1.00 91.62 192 GLU A O 1
ATOM 1433 N N . THR A 1 193 ? -9.407 1.281 10.110 1.00 90.69 193 THR A N 1
ATOM 1434 C CA . THR A 1 193 ? -9.107 -0.153 9.948 1.00 90.69 193 THR A CA 1
ATOM 1435 C C . THR A 1 193 ? -7.809 -0.341 9.164 1.00 90.69 193 THR A C 1
ATOM 1437 O O . THR A 1 193 ? -6.937 -1.101 9.578 1.00 90.69 193 THR A O 1
ATOM 1440 N N . ILE A 1 194 ? -7.652 0.400 8.063 1.00 91.81 194 ILE A N 1
ATOM 1441 C CA . ILE A 1 194 ? -6.463 0.348 7.203 1.00 91.81 194 ILE A CA 1
ATOM 1442 C C . ILE A 1 194 ? -5.243 0.944 7.920 1.00 91.81 194 ILE A C 1
ATOM 1444 O O . ILE A 1 194 ? -4.172 0.346 7.906 1.00 91.81 194 ILE A O 1
ATOM 1448 N N . ARG A 1 195 ? -5.405 2.073 8.627 1.00 93.44 195 ARG A N 1
ATOM 1449 C CA . ARG A 1 195 ? -4.350 2.687 9.453 1.00 93.44 195 ARG A CA 1
ATOM 1450 C C . ARG A 1 195 ? -3.800 1.720 10.511 1.00 93.44 195 ARG A C 1
ATOM 1452 O O . ARG A 1 195 ? -2.601 1.736 10.774 1.00 93.44 195 ARG A O 1
ATOM 1459 N N . LYS A 1 196 ? -4.647 0.879 11.114 1.00 92.50 196 LYS A N 1
ATOM 1460 C CA . LYS A 1 196 ? -4.253 -0.106 12.142 1.00 92.50 196 LYS A CA 1
ATOM 1461 C C . LYS A 1 196 ? -3.612 -1.387 11.581 1.00 92.50 196 LYS A C 1
ATOM 1463 O O . LYS A 1 196 ? -3.044 -2.138 12.365 1.00 92.50 196 LYS A O 1
ATOM 1468 N N . ARG A 1 197 ? -3.677 -1.632 10.266 1.00 92.88 197 ARG A N 1
ATOM 1469 C CA . ARG A 1 197 ? -3.153 -2.837 9.595 1.00 92.88 197 ARG A CA 1
ATOM 1470 C C . ARG A 1 197 ? -1.946 -2.491 8.700 1.00 92.88 197 ARG A C 1
ATOM 1472 O O . ARG A 1 197 ? -2.133 -2.196 7.515 1.00 92.88 197 ARG A O 1
ATOM 1479 N N . PRO A 1 198 ? -0.704 -2.465 9.228 1.00 93.81 198 PRO A N 1
ATOM 1480 C CA . PRO A 1 198 ? 0.470 -2.021 8.473 1.00 93.81 198 PRO A CA 1
ATOM 1481 C C . PRO A 1 198 ? 0.785 -2.890 7.246 1.00 93.81 198 PRO A C 1
ATOM 1483 O O . PRO A 1 198 ? 1.351 -2.384 6.281 1.00 93.81 198 PRO A O 1
ATOM 1486 N N . GLU A 1 199 ? 0.368 -4.155 7.224 1.00 94.12 199 GLU A N 1
ATOM 1487 C CA . GLU A 1 199 ? 0.446 -5.037 6.059 1.00 94.12 199 GLU A CA 1
ATOM 1488 C C . GLU A 1 199 ? -0.389 -4.527 4.876 1.00 94.12 199 GLU A C 1
ATOM 1490 O O . GLU A 1 199 ? 0.044 -4.648 3.732 1.00 94.12 199 GLU A O 1
ATOM 1495 N N . LEU A 1 200 ? -1.529 -3.868 5.126 1.00 93.50 200 LEU A N 1
ATOM 1496 C CA . LEU A 1 200 ? -2.319 -3.227 4.068 1.00 93.50 200 LEU A CA 1
ATOM 1497 C C . LEU A 1 200 ? -1.608 -1.989 3.514 1.00 93.50 200 LEU A C 1
ATOM 1499 O O . LEU A 1 200 ? -1.736 -1.687 2.331 1.00 93.50 200 LEU A O 1
ATOM 1503 N N . ILE A 1 201 ? -0.822 -1.297 4.344 1.00 95.31 201 ILE A N 1
ATOM 1504 C CA . ILE A 1 201 ? -0.016 -0.140 3.932 1.00 95.31 201 ILE A CA 1
ATOM 1505 C C . ILE A 1 201 ? 1.207 -0.599 3.118 1.00 95.31 201 ILE A C 1
ATOM 1507 O O . ILE A 1 201 ? 1.514 0.010 2.093 1.00 95.31 201 ILE A O 1
ATOM 1511 N N . VAL A 1 202 ? 1.854 -1.708 3.508 1.00 94.69 202 VAL A N 1
ATOM 1512 C CA . VAL A 1 202 ? 2.884 -2.389 2.696 1.00 94.69 202 VAL A CA 1
ATOM 1513 C C . VAL A 1 202 ? 2.299 -2.811 1.351 1.00 94.69 202 VAL A C 1
ATOM 1515 O O . VAL A 1 202 ? 2.862 -2.490 0.311 1.00 94.69 202 VAL A O 1
ATOM 1518 N N . ILE A 1 203 ? 1.150 -3.487 1.341 1.00 91.50 203 ILE A N 1
ATOM 1519 C CA . ILE A 1 203 ? 0.546 -3.991 0.104 1.00 91.50 203 ILE A CA 1
ATOM 1520 C C . ILE A 1 203 ? 0.087 -2.845 -0.799 1.00 91.50 203 ILE A C 1
ATOM 1522 O O . ILE A 1 203 ? 0.353 -2.894 -1.993 1.00 91.50 203 ILE A O 1
ATOM 1526 N N . LEU A 1 204 ? -0.492 -1.769 -0.263 1.00 89.69 204 LEU A N 1
ATOM 1527 C CA . LEU A 1 204 ? -0.809 -0.564 -1.037 1.00 89.69 204 LEU A CA 1
ATOM 1528 C C . LEU A 1 204 ? 0.440 0.069 -1.677 1.00 89.69 204 LEU A C 1
ATOM 1530 O O . LEU A 1 204 ? 0.391 0.483 -2.835 1.00 89.69 204 LEU A O 1
ATOM 1534 N N . LEU A 1 205 ? 1.557 0.120 -0.945 1.00 92.06 205 LEU A N 1
ATOM 1535 C CA . LEU A 1 205 ? 2.845 0.592 -1.455 1.00 92.06 205 LEU A CA 1
ATOM 1536 C C . LEU A 1 205 ? 3.367 -0.303 -2.591 1.00 92.06 205 LEU A C 1
ATOM 1538 O O . LEU A 1 205 ? 3.772 0.219 -3.626 1.00 92.06 205 LEU A O 1
ATOM 1542 N N . LEU A 1 206 ? 3.312 -1.630 -2.436 1.00 88.44 206 LEU A N 1
ATOM 1543 C CA . LEU A 1 206 ? 3.721 -2.591 -3.470 1.00 88.44 206 LEU A CA 1
ATOM 1544 C C . LEU A 1 206 ? 2.811 -2.531 -4.709 1.00 88.44 206 LEU A C 1
ATOM 1546 O O . LEU A 1 206 ? 3.302 -2.502 -5.835 1.00 88.44 206 LEU A O 1
ATOM 1550 N N . LEU A 1 207 ? 1.491 -2.439 -4.510 1.00 84.06 207 LEU A N 1
ATOM 1551 C CA . LEU A 1 207 ? 0.503 -2.323 -5.587 1.00 84.06 207 LEU A CA 1
ATOM 1552 C C . LEU A 1 207 ? 0.697 -1.058 -6.435 1.00 84.06 207 LEU A C 1
ATOM 1554 O O . LEU A 1 207 ? 0.327 -1.036 -7.609 1.00 84.06 207 LEU A O 1
ATOM 1558 N N . TRP A 1 208 ? 1.241 -0.007 -5.824 1.00 83.50 208 TRP A N 1
ATOM 1559 C CA . TRP A 1 208 ? 1.574 1.249 -6.481 1.00 83.50 208 TRP A CA 1
ATOM 1560 C C . TRP A 1 208 ? 2.980 1.236 -7.113 1.00 83.50 208 TRP A C 1
ATOM 1562 O O . TRP A 1 208 ? 3.141 1.770 -8.202 1.00 83.50 208 TRP A O 1
ATOM 1572 N N . MET A 1 209 ? 3.969 0.590 -6.483 1.00 81.19 209 MET A N 1
ATOM 1573 C CA . MET A 1 209 ? 5.352 0.473 -6.985 1.00 81.19 209 MET A CA 1
ATOM 1574 C C . MET A 1 209 ? 5.511 -0.424 -8.222 1.00 81.19 209 MET A C 1
ATOM 1576 O O . MET A 1 209 ? 6.498 -0.293 -8.940 1.00 81.19 209 MET A O 1
ATOM 1580 N N . ALA A 1 210 ? 4.582 -1.345 -8.475 1.00 71.88 210 ALA A N 1
ATOM 1581 C CA . ALA A 1 210 ? 4.636 -2.272 -9.608 1.00 71.88 210 ALA A CA 1
ATOM 1582 C C . ALA A 1 210 ? 4.204 -1.639 -10.957 1.00 71.88 210 ALA A C 1
ATOM 1584 O O . ALA A 1 210 ? 3.623 -2.336 -11.794 1.00 71.88 210 ALA A O 1
ATOM 1585 N N . ARG A 1 211 ? 4.385 -0.319 -11.136 1.00 65.50 211 ARG A N 1
ATOM 1586 C CA . ARG A 1 211 ? 3.766 0.510 -12.189 1.00 65.50 211 ARG A CA 1
ATOM 1587 C C . ARG A 1 211 ? 4.692 1.602 -12.724 1.00 65.50 211 ARG A C 1
ATOM 1589 O O . ARG A 1 211 ? 4.652 1.788 -13.958 1.00 65.50 211 ARG A O 1
#

pLDDT: mean 80.29, std 22.09, range [31.28, 98.19]

Radius of gyration: 26.96 Å; chains: 1; bounding box: 74×64×66 Å

Sequence (211 aa):
MVQKEFCSCFAAAGILVVLSIILPVLPVAAQTDSSPAHSAEPPDAISEAAEESPARCRIHLRFGSLLNEDVLVEEKRIQGSNLSIREEDGIFYGFAYGQSTRFRIEDGRVSGSISELGLMLNVRIEGPFSEVSGLIEATRVSARVSENAILVKG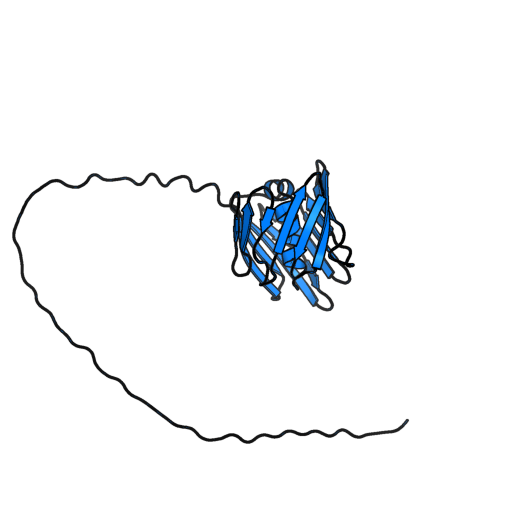PGAGLSLKLQRGNHLSGSFVAGSQIGTADFTSFGCNLETIRKRPELIVILLLLWMAR

=== Feature glossary ===
Each block in this record encodes a different view of the same protein. In brief:

Predicted aligned error. PAE(i, j) answers: if I align the predicted and true structures on residue i, how far off (in Å) do I expect residue j to be? A block-diagonal PAE matrix with low values on the blocks and high values off-diagonal is the signature of a multi-domain protein with confidently predicted domains but uncertain inter-domain orientation.

Contact-map, Ramachandran, and PAE plots. Plot images: a contact map (which residues are close in 3D, as an N×N binary image), a Ramachandran scatter (backbone torsion angles, revealing secondary-structure composition at a glance), and — for AlphaFold structures — a PAE heatmap (pairwise prediction confidence).

Backbone torsions (φ/ψ). φ (phi) and ψ (psi) are the two rotatable backbone dihedrals per residue: φ is the C(i-1)–N–Cα–C torsion, ψ is the N–Cα–C–N(i+1) torsion, both in degrees on (−180°, 180°]. α-helical residues cluster near (−60°, −45°); β-strand residues near (−120°, +130°). A Ramachandran plot is simply a scatter of (φ, ψ) for every residue.

Foldseek 3Di. A 3Di character summarizes, for each residue, the relative orientation of the Cα frame of its nearest spatial neighbor. Because it encodes fold topology rather than chemistry, 3Di alignments detect remote structural similarity that sequence alignment misses.

Radius of gyration, Cα contacts, bounding box. Three whole-structure scalars: the radius of gyration (RMS distance of Cα from centroid, in Å), the count of Cα–Cα contacts (pairs closer than 8 Å and separated by more than four residues in sequence — i.e. tertiary, not local, contacts), and the bounding-box dimensions. Together they distinguish compact globular folds from extended fibres or disordered chains.

Sequence. Sequence gives the chain of amino acids in standard one-letter code (A=alanine, C=cysteine, …, Y=tyrosine), read N→C. It is the only feature that is directly encoded by the gene; all structural features are derived from the folded form of this sequence.

mmCIF coordinates. Atomic coordinates in PDBx/mmCIF format — the same representation the Protein Data Bank distributes. Each line of the _atom_site loop places one backbone atom in Cartesian space (units: ångströms, origin: arbitrary).

Secondary structure (3-state, P-SEA). Three-state secondary structure (P-SEA) collapses the eight DSSP classes into helix (a), strand (b), and coil (c). P-SEA assigns these from Cα geometry alone — distances and angles — without requiring backbone oxygens, so it works on any Cα trace.

InterPro / GO / CATH / organism. Functional annotations link the protein to curated databases. InterPro entries identify conserved domains and families by matching the sequence against member-database signatures (Pfam, PROSITE, CDD, …). Gene Ontology (GO) terms describe molecular function, biological process, and cellular component in a controlled vocabulary. CATH places the structure in a hierarchical fold classification (Class/Architecture/Topology/Homologous-superfamily). The organism is the source species.

B-factor. B-factor (Debye–Waller factor) reflects atomic displacement in the crystal lattice. It is an experimental observable (units Å²), not a prediction; low values mean the atom is pinned down, high values mean it moves or is heterogeneous across the crystal.

Rendered structure images. Structure images are PyMOL renders from six orthogonal camera directions. Cartoon representation draws helices as coils and strands as arrows; sticks shows the backbone as bonds; surface shows the solvent-excluded envelope. Rainbow coloring maps sequence position to hue (blue→red, N→C); chain coloring assigns a distinct color per polypeptide.

Solvent-accessible surface area. Solvent-accessible surface area (SASA) is the area in Å² traced out by the centre of a 1.4 Å probe sphere (a water molecule) rolled over the protein's van der Waals surface (Shrake–Rupley / Lee–Richards construction). Buried residues have near-zero SASA; fully exposed residues can exceed 200 Å². The total SASA scales roughly with the number of surface residues.

Secondary structure (8-state, DSSP). The SS8 string is DSSP's per-residue secondary-structure call. α-helix (H) means an i→i+4 H-bond ladder; β-strand (E) means the residue participates in a β-sheet; 3₁₀ (G) and π (I) are tighter and wider helices; T/S are turns/bends; '-' is loop.

pLDDT. For AlphaFold models, the B-factor field carries pLDDT — the model's own estimate of local accuracy on a 0–100 scale. Regions with pLDDT<50 should be treated as essentially unmodeled; they often correspond to intrinsically disordered segments.

Nearest PDB structures. Nearest PDB neighbors are the top structural matches found by Foldseek when searching this structure against the entire Protein Data Bank. Each hit reports a TM-score (0 to 1; >0.5 almost always implies the same fold) and an E-value. These are *structural* homologs — they may share no detectable sequence similarity.